Protein AF-0000000072900700 (afdb_homodimer)

Radius of gyration: 19.84 Å; Cα contacts (8 Å, |Δi|>4): 502; chains: 2; bounding box: 37×60×43 Å

Sequence (284 aa):
MDNYEIKQLSSTEEWFQVFHFLKRLDAELDRDQFIQQATVMNAEGHHFFSLSVKQKMVVIVGGSIHTNFCDGKHLYISELLYGNEEIDLYIDALFVYLQTWAKQKGCKKIIVSTNVENERFQHHDSALLNYDESRHTFVKQLMDNYEIKQLSSTEEWFQVFHFLKRLDAELDRDQFIQQATVMNAEGHHFFSLSVKQKMVVIVGGSIHTNFCDGKHLYISELLYGNEEIDLYIDALFVYLQTWAKQKGCKKIIVSTNVENERFQHHDSALLNYDESRHTFVKQL

Organism: NCBI:txid1402861

Solvent-accessible surface area (backbone atoms only — not comparable to full-atom values): 15667 Å² total; per-residue (Å²): 129,86,60,59,49,75,48,75,54,85,45,72,74,54,47,53,60,50,45,63,60,50,35,75,78,35,79,81,63,47,72,69,57,46,51,54,49,50,52,55,39,38,78,70,44,38,46,40,33,37,38,21,50,81,88,35,76,40,32,40,36,31,32,31,64,46,74,49,91,79,63,38,39,20,36,38,31,56,40,71,46,71,46,94,62,92,55,79,85,52,52,58,60,51,52,52,51,50,50,52,55,34,46,74,73,64,26,45,27,39,36,39,47,52,49,74,88,37,55,67,50,66,75,54,42,61,70,57,55,74,35,77,40,78,35,53,30,36,32,32,80,104,130,86,59,60,48,74,49,75,53,86,44,73,74,55,47,53,60,51,45,64,61,50,35,75,78,34,78,81,63,46,69,69,58,46,52,55,50,50,53,56,39,39,76,70,42,37,47,40,33,38,38,22,50,80,87,34,77,39,34,40,38,30,31,30,64,44,71,48,91,79,64,37,38,21,36,40,30,57,40,69,47,71,47,93,62,91,54,79,86,52,51,58,57,51,52,51,51,50,50,52,55,33,45,76,72,64,25,46,28,40,36,40,47,52,50,73,89,36,58,67,49,66,73,53,42,61,70,58,55,74,36,74,40,79,33,53,28,37,31,32,80,104

Structure (mmCIF, N/CA/C/O backbone):
data_AF-0000000072900700-model_v1
#
loop_
_entity.id
_entity.type
_entity.pdbx_description
1 polymer 'Uncharacterized protein'
#
loop_
_atom_site.group_PDB
_atom_site.id
_atom_site.type_symbol
_atom_site.label_atom_id
_atom_site.label_alt_id
_atom_site.label_comp_id
_atom_site.label_asym_id
_atom_site.label_entity_id
_atom_site.label_seq_id
_atom_site.pdbx_PDB_ins_code
_atom_site.Cartn_x
_atom_site.Cartn_y
_atom_site.Cartn_z
_atom_site.occupancy
_atom_site.B_iso_or_equiv
_atom_site.auth_seq_id
_atom_site.auth_comp_id
_atom_site.auth_asym_id
_atom_site.auth_atom_id
_atom_site.pdbx_PDB_model_num
ATOM 1 N N . MET A 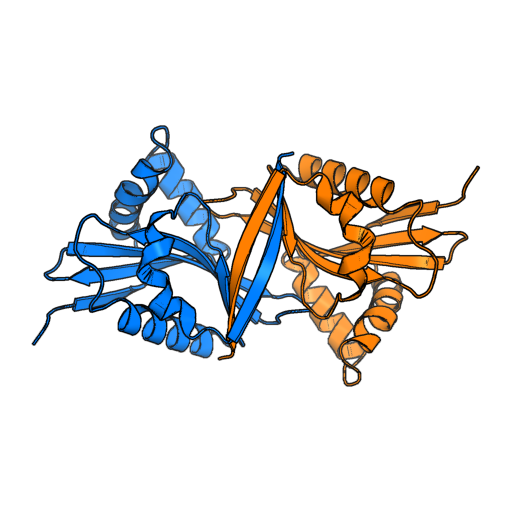1 1 ? -16.078 27.672 20.203 1 48.72 1 MET A N 1
ATOM 2 C CA . MET A 1 1 ? -16.344 26.922 18.969 1 48.72 1 MET A CA 1
ATOM 3 C C . MET A 1 1 ? -15.047 26.5 18.297 1 48.72 1 MET A C 1
ATOM 5 O O . MET A 1 1 ? -14.219 27.359 17.953 1 48.72 1 MET A O 1
ATOM 9 N N . ASP A 1 2 ? -14.344 25.406 18.578 1 60.75 2 ASP A N 1
ATOM 10 C CA . ASP A 1 2 ? -12.914 25.141 18.469 1 60.75 2 ASP A CA 1
ATOM 11 C C . ASP A 1 2 ? -12.477 25.094 17 1 60.75 2 ASP A C 1
ATOM 13 O O . ASP A 1 2 ? -13.156 24.484 16.172 1 60.75 2 ASP A O 1
ATOM 17 N N . ASN A 1 3 ? -11.836 26.188 16.547 1 81.44 3 ASN A N 1
ATOM 18 C CA . ASN A 1 3 ? -11.586 26.609 15.172 1 81.44 3 ASN A CA 1
ATOM 19 C C . ASN A 1 3 ? -10.609 25.672 14.461 1 81.44 3 ASN A C 1
ATOM 21 O O . ASN A 1 3 ? -9.391 25.844 14.562 1 81.44 3 ASN A O 1
ATOM 25 N N . TYR A 1 4 ? -11.016 24.422 14.273 1 89.5 4 TYR A N 1
ATOM 26 C CA . TYR A 1 4 ? -10.133 23.562 13.484 1 89.5 4 TYR A CA 1
ATOM 27 C C . TYR A 1 4 ? -10.594 23.5 12.031 1 89.5 4 TYR A C 1
ATOM 29 O O . TYR A 1 4 ? -11.75 23.812 11.727 1 89.5 4 TYR A O 1
ATOM 37 N N . GLU A 1 5 ? -9.688 23.281 11.141 1 94.44 5 GLU A N 1
ATOM 38 C CA . GLU A 1 5 ? -9.953 23.094 9.719 1 94.44 5 GLU A CA 1
ATOM 39 C C . GLU A 1 5 ? -9.281 21.812 9.195 1 94.44 5 GLU A C 1
ATOM 41 O O . GLU A 1 5 ? -8.125 21.547 9.516 1 94.44 5 GLU A O 1
ATOM 46 N N . ILE A 1 6 ? -10.094 21.047 8.477 1 95.19 6 ILE A N 1
ATOM 47 C CA . ILE A 1 6 ? -9.57 19.875 7.777 1 95.19 6 ILE A CA 1
ATOM 48 C C . ILE A 1 6 ? -9.727 20.078 6.273 1 95.19 6 ILE A C 1
ATOM 50 O O . ILE A 1 6 ? -10.797 20.453 5.793 1 95.19 6 ILE A O 1
ATOM 54 N N . LYS A 1 7 ? -8.664 19.828 5.539 1 96.5 7 LYS A N 1
ATOM 55 C CA . LYS A 1 7 ? -8.797 19.984 4.094 1 96.5 7 LYS A CA 1
ATOM 56 C C . LYS A 1 7 ? -7.758 19.156 3.348 1 96.5 7 LYS A C 1
ATOM 58 O O . LYS A 1 7 ? -6.742 18.75 3.922 1 96.5 7 LYS A O 1
ATOM 63 N N . GLN A 1 8 ? -8.031 18.859 2.084 1 97.62 8 GLN A N 1
ATOM 64 C CA . GLN A 1 8 ? -7.066 18.328 1.138 1 97.62 8 GLN A CA 1
ATOM 65 C C . GLN A 1 8 ? -6.133 19.406 0.619 1 97.62 8 GLN A C 1
ATOM 67 O O . GLN A 1 8 ? -6.578 20.516 0.292 1 97.62 8 GLN A O 1
ATOM 72 N N . LEU A 1 9 ? -4.914 19.141 0.601 1 97.19 9 LEU A N 1
ATOM 73 C CA . LEU A 1 9 ? -3.932 20.094 0.097 1 97.19 9 LEU A CA 1
ATOM 74 C C . LEU A 1 9 ? -3.705 19.906 -1.398 1 97.19 9 LEU A C 1
ATOM 76 O O . LEU A 1 9 ? -3.367 18.812 -1.845 1 97.19 9 LEU A O 1
ATOM 80 N N . SER A 1 10 ? -3.84 20.953 -2.195 1 92.19 10 SER A N 1
ATOM 81 C CA . SER A 1 10 ? -3.844 20.766 -3.643 1 92.19 10 SER A CA 1
ATOM 82 C C . SER A 1 10 ? -2.871 21.719 -4.324 1 92.19 10 SER A C 1
ATOM 84 O O . SER A 1 10 ? -2.607 21.594 -5.523 1 92.19 10 SER A O 1
ATOM 86 N N . SER A 1 11 ? -2.287 22.625 -3.559 1 92 11 SER A N 1
ATOM 87 C CA . SER A 1 11 ? -1.396 23.594 -4.184 1 92 11 SER A CA 1
ATOM 88 C C . SER A 1 11 ? 0.05 23.375 -3.744 1 92 11 SER A C 1
ATOM 90 O O . SER A 1 11 ? 0.303 22.797 -2.688 1 92 11 SER A O 1
ATOM 92 N N . THR A 1 12 ? 0.907 23.922 -4.633 1 90.31 12 THR A N 1
ATOM 93 C CA . THR A 1 12 ? 2.328 23.859 -4.309 1 90.31 12 THR A CA 1
ATOM 94 C C . THR A 1 12 ? 2.627 24.609 -3.02 1 90.31 12 THR A C 1
ATOM 96 O O . THR A 1 12 ? 3.438 24.172 -2.203 1 90.31 12 THR A O 1
ATOM 99 N N . GLU A 1 13 ? 2.002 25.703 -2.814 1 90.81 13 GLU A N 1
ATOM 100 C CA . GLU A 1 13 ? 2.193 26.5 -1.608 1 90.81 13 GLU A CA 1
ATOM 101 C C . GLU A 1 13 ? 1.818 25.719 -0.357 1 90.81 13 GLU A C 1
ATOM 103 O O . GLU A 1 13 ? 2.518 25.781 0.656 1 90.81 13 GLU A O 1
ATOM 108 N N . GLU A 1 14 ? 0.732 25.016 -0.469 1 93.19 14 GLU A N 1
ATOM 109 C CA . GLU A 1 14 ? 0.307 24.188 0.658 1 93.19 14 GLU A CA 1
ATOM 110 C C . GLU A 1 14 ? 1.278 23.031 0.894 1 93.19 14 GLU A C 1
ATOM 112 O O . GLU A 1 14 ? 1.533 22.656 2.039 1 93.19 14 GLU A O 1
ATOM 117 N N . TRP A 1 15 ? 1.868 22.547 -0.158 1 94.44 15 TRP A N 1
ATOM 118 C CA . TRP A 1 15 ? 2.809 21.438 -0.044 1 94.44 15 TRP A CA 1
ATOM 119 C C . TRP A 1 15 ? 4.102 21.891 0.628 1 94.44 15 TRP A C 1
ATOM 121 O O . TRP A 1 15 ? 4.797 21.078 1.254 1 94.44 15 TRP A O 1
ATOM 131 N N . PHE A 1 16 ? 4.41 23.141 0.601 1 92 16 PHE A N 1
ATOM 132 C CA . PHE A 1 16 ? 5.586 23.656 1.299 1 92 16 PHE A CA 1
ATOM 133 C C . PHE A 1 16 ? 5.453 23.453 2.803 1 92 16 PHE A C 1
ATOM 135 O O . PHE A 1 16 ? 6.441 23.172 3.486 1 92 16 PHE A O 1
ATOM 142 N N . GLN A 1 17 ? 4.277 23.578 3.281 1 89.69 17 GLN A N 1
ATOM 143 C CA . GLN A 1 17 ? 4.055 23.344 4.707 1 89.69 17 GLN A CA 1
ATOM 144 C C . GLN A 1 17 ? 4.238 21.875 5.066 1 89.69 17 GLN A C 1
ATOM 146 O O . GLN A 1 17 ? 4.727 21.547 6.148 1 89.69 17 GLN A O 1
ATOM 151 N N . VAL A 1 18 ? 3.83 21.047 4.145 1 92.88 18 VAL A N 1
ATOM 152 C CA . VAL A 1 18 ? 4.016 19.609 4.328 1 92.88 18 VAL A CA 1
ATOM 153 C C . VAL A 1 18 ? 5.508 19.297 4.395 1 92.88 18 VAL A C 1
ATOM 155 O O . VAL A 1 18 ? 5.938 18.484 5.219 1 92.88 18 VAL A O 1
ATOM 158 N N . PHE A 1 19 ? 6.277 20.031 3.588 1 93.56 19 PHE A N 1
ATOM 159 C CA . PHE A 1 19 ? 7.723 19.844 3.521 1 93.56 19 PHE A CA 1
ATOM 160 C C . PHE A 1 19 ? 8.352 20.016 4.898 1 93.56 19 PHE A C 1
ATOM 162 O O . PHE A 1 19 ? 9.227 19.234 5.285 1 93.56 19 PHE A O 1
ATOM 169 N N . HIS A 1 20 ? 7.922 20.938 5.656 1 89.06 20 HIS A N 1
ATOM 170 C CA . HIS A 1 20 ? 8.469 21.203 6.977 1 89.06 20 HIS A CA 1
ATOM 171 C C . HIS A 1 20 ? 8.258 20.016 7.914 1 89.06 20 HIS A C 1
ATOM 173 O O . HIS A 1 20 ? 9.102 19.734 8.766 1 89.06 20 HIS A O 1
ATOM 179 N N . PHE A 1 21 ? 7.137 19.344 7.711 1 87.31 21 PHE A N 1
ATOM 180 C CA . PHE A 1 21 ? 6.863 18.156 8.516 1 87.31 21 PHE A CA 1
ATOM 181 C C . PHE A 1 21 ? 7.762 17 8.094 1 87.31 21 PHE A C 1
ATOM 183 O O . PHE A 1 21 ? 8.312 16.297 8.938 1 87.31 21 PHE A O 1
ATOM 190 N N . LEU A 1 22 ? 7.914 16.859 6.754 1 87 22 LEU A N 1
ATOM 191 C CA . LEU A 1 22 ? 8.672 15.742 6.203 1 87 22 LEU A CA 1
ATOM 192 C C . LEU A 1 22 ? 10.164 15.914 6.48 1 87 22 LEU A C 1
ATOM 194 O O . LEU A 1 22 ? 10.883 14.93 6.656 1 87 22 LEU A O 1
ATOM 198 N N . LYS A 1 23 ? 10.562 17.125 6.59 1 87.5 23 LYS A N 1
ATOM 199 C CA . LYS A 1 23 ? 11.977 17.406 6.848 1 87.5 23 LYS A CA 1
ATOM 200 C C . LYS A 1 23 ? 12.398 16.859 8.211 1 87.5 23 LYS A C 1
ATOM 202 O O . LYS A 1 23 ? 13.57 16.531 8.414 1 87.5 23 LYS A O 1
ATOM 207 N N . ARG A 1 24 ? 11.531 16.703 9.086 1 80.62 24 ARG A N 1
ATOM 208 C CA . ARG A 1 24 ? 11.82 16.125 10.398 1 80.62 24 ARG A CA 1
ATOM 209 C C . ARG A 1 24 ? 12.156 14.641 10.281 1 80.62 24 ARG A C 1
ATOM 211 O O . ARG A 1 24 ? 12.867 14.094 11.125 1 80.62 24 ARG A O 1
ATOM 218 N N . LEU A 1 25 ? 11.695 14 9.211 1 72.06 25 LEU A N 1
ATOM 219 C CA . LEU A 1 25 ? 11.938 12.586 8.969 1 72.06 25 LEU A CA 1
ATOM 220 C C . LEU A 1 25 ? 13.219 12.383 8.164 1 72.06 25 LEU A C 1
ATOM 222 O O . LEU A 1 25 ? 13.914 11.375 8.336 1 72.06 25 LEU A O 1
ATOM 226 N N . ASP A 1 26 ? 13.445 13.25 7.348 1 77.62 26 ASP A N 1
ATOM 227 C CA . ASP A 1 26 ? 14.625 13.211 6.488 1 77.62 26 ASP A CA 1
ATOM 228 C C . ASP A 1 26 ? 15.289 14.586 6.41 1 77.62 26 ASP A C 1
ATOM 230 O O . ASP A 1 26 ? 14.906 15.422 5.598 1 77.62 26 ASP A O 1
ATOM 234 N N . ALA A 1 27 ? 16.234 14.773 7.16 1 82.25 27 ALA A N 1
ATOM 235 C CA . ALA A 1 27 ? 16.906 16.062 7.285 1 82.25 27 ALA A CA 1
ATOM 236 C C . ALA A 1 27 ? 17.562 16.469 5.965 1 82.25 27 ALA A C 1
ATOM 238 O O . ALA A 1 27 ? 17.797 17.656 5.727 1 82.25 27 ALA A O 1
ATOM 239 N N . GLU A 1 28 ? 17.859 15.523 5.145 1 86.56 28 GLU A N 1
ATOM 240 C CA . GLU A 1 28 ? 18.562 15.82 3.893 1 86.56 28 GLU A CA 1
ATOM 241 C C . GLU A 1 28 ? 17.562 16.078 2.762 1 86.56 28 GLU A C 1
ATOM 243 O O . GLU A 1 28 ? 17.969 16.406 1.642 1 86.56 28 GLU A O 1
ATOM 248 N N . LEU A 1 29 ? 16.344 16.031 3.139 1 87.12 29 LEU A N 1
ATOM 249 C CA . LEU A 1 29 ? 15.328 16.234 2.117 1 87.12 29 LEU A CA 1
ATOM 250 C C . LEU A 1 29 ? 15.43 17.641 1.523 1 87.12 29 LEU A C 1
ATOM 252 O O . LEU A 1 29 ? 15.555 18.609 2.26 1 87.12 29 LEU A O 1
ATOM 256 N N . ASP A 1 30 ? 15.461 17.75 0.221 1 93.25 30 ASP A N 1
ATOM 257 C CA . ASP A 1 30 ? 15.516 18.984 -0.539 1 93.25 30 ASP A CA 1
ATOM 258 C C . ASP A 1 30 ? 14.117 19.438 -0.955 1 93.25 30 ASP A C 1
ATOM 260 O O . ASP A 1 30 ? 13.344 18.656 -1.498 1 93.25 30 ASP A O 1
ATOM 264 N N . ARG A 1 31 ? 13.852 20.766 -0.755 1 92.31 31 ARG A N 1
ATOM 265 C CA . ARG A 1 31 ? 12.508 21.281 -0.993 1 92.31 31 ARG A CA 1
ATOM 266 C C . ARG A 1 31 ? 12.109 21.125 -2.457 1 92.31 31 ARG A C 1
ATOM 268 O O . ARG A 1 31 ? 10.992 20.719 -2.762 1 92.31 31 ARG A O 1
ATOM 275 N N . ASP A 1 32 ? 13.008 21.438 -3.348 1 93.75 32 ASP A N 1
ATOM 276 C CA . ASP A 1 32 ? 12.703 21.344 -4.77 1 93.75 32 ASP A CA 1
ATOM 277 C C . ASP A 1 32 ? 12.484 19.891 -5.184 1 93.75 32 ASP A C 1
ATOM 279 O O . ASP A 1 32 ? 11.57 19.594 -5.957 1 93.75 32 ASP A O 1
ATOM 283 N N . GLN A 1 33 ? 13.266 19.094 -4.676 1 92 33 GLN A N 1
ATOM 284 C CA . GLN A 1 33 ? 13.102 17.672 -4.949 1 92 33 GLN A CA 1
ATOM 285 C C . GLN A 1 33 ? 11.781 17.141 -4.391 1 92 33 GLN A C 1
ATOM 287 O O . GLN A 1 33 ? 11.102 16.344 -5.039 1 92 33 GLN A O 1
ATOM 292 N N . PHE A 1 34 ? 11.5 17.609 -3.242 1 94.56 34 PHE A N 1
ATOM 293 C CA . PHE A 1 34 ? 10.234 17.219 -2.631 1 94.56 34 PHE A CA 1
ATOM 294 C C . PHE A 1 34 ? 9.055 17.641 -3.512 1 94.56 34 PHE A C 1
ATOM 296 O O . PHE A 1 34 ? 8.172 16.828 -3.791 1 94.56 34 PHE A O 1
ATOM 303 N N . ILE A 1 35 ? 9.086 18.859 -3.971 1 94.94 35 ILE A N 1
ATOM 304 C CA . ILE A 1 35 ? 7.961 19.375 -4.746 1 94.94 35 ILE A CA 1
ATOM 305 C C . ILE A 1 35 ? 7.848 18.594 -6.059 1 94.94 35 ILE A C 1
ATOM 307 O O . ILE A 1 35 ? 6.742 18.25 -6.488 1 94.94 35 ILE A O 1
ATOM 311 N N . GLN A 1 36 ? 8.922 18.344 -6.652 1 94.25 36 GLN A N 1
ATOM 312 C CA . GLN A 1 36 ? 8.914 17.562 -7.887 1 94.25 36 GLN A CA 1
ATOM 313 C C . GLN A 1 36 ? 8.336 16.172 -7.66 1 94.25 36 GLN A C 1
ATOM 315 O O . GLN A 1 36 ? 7.477 15.719 -8.414 1 94.25 36 GLN A O 1
ATOM 320 N N . GLN A 1 37 ? 8.797 15.562 -6.609 1 93.5 37 GLN A N 1
ATOM 321 C CA . GLN A 1 37 ? 8.305 14.227 -6.297 1 93.5 37 GLN A CA 1
ATOM 322 C C . GLN A 1 37 ? 6.824 14.25 -5.938 1 93.5 37 GLN A C 1
ATOM 324 O O . GLN A 1 37 ? 6.059 13.391 -6.383 1 93.5 37 GLN A O 1
ATOM 329 N N . ALA A 1 38 ? 6.426 15.219 -5.129 1 94.81 38 ALA A N 1
ATOM 330 C CA . ALA A 1 38 ? 5.031 15.359 -4.723 1 94.81 38 ALA A CA 1
ATOM 331 C C . ALA A 1 38 ? 4.125 15.578 -5.93 1 94.81 38 ALA A C 1
ATOM 333 O O . ALA A 1 38 ? 3.008 15.055 -5.98 1 94.81 38 ALA A O 1
ATOM 334 N N . THR A 1 39 ? 4.617 16.297 -6.91 1 94.75 39 THR A N 1
ATOM 335 C CA . THR A 1 39 ? 3.846 16.578 -8.117 1 94.75 39 THR A CA 1
ATOM 336 C C . THR A 1 39 ? 3.617 15.289 -8.914 1 94.75 39 THR A C 1
ATOM 338 O O . THR A 1 39 ? 2.492 15 -9.328 1 94.75 39 THR A O 1
ATOM 341 N N . VAL A 1 40 ? 4.617 14.539 -9.086 1 92.88 40 VAL A N 1
ATOM 342 C CA . VAL A 1 40 ? 4.52 13.266 -9.789 1 92.88 40 VAL A CA 1
ATOM 343 C C . VAL A 1 40 ? 3.576 12.328 -9.031 1 92.88 40 VAL A C 1
ATOM 345 O O . VAL A 1 40 ? 2.676 11.734 -9.633 1 92.88 40 VAL A O 1
ATOM 348 N N . MET A 1 41 ? 3.777 12.258 -7.734 1 93.19 41 MET A N 1
ATOM 349 C CA . MET A 1 41 ? 2.984 11.359 -6.902 1 93.19 41 MET A CA 1
ATOM 350 C C . MET A 1 41 ? 1.515 11.766 -6.906 1 93.19 41 MET A C 1
ATOM 352 O O . MET A 1 41 ? 0.627 10.914 -6.93 1 93.19 41 MET A O 1
ATOM 356 N N . ASN A 1 42 ? 1.306 13.031 -6.875 1 93.62 42 ASN A N 1
ATOM 357 C CA . ASN A 1 42 ? -0.069 13.516 -6.93 1 93.62 42 ASN A CA 1
ATOM 358 C C . ASN A 1 42 ? -0.764 13.078 -8.219 1 93.62 42 ASN A C 1
ATOM 360 O O . ASN A 1 42 ? -1.922 12.656 -8.188 1 93.62 42 ASN A O 1
ATOM 364 N N . ALA A 1 43 ? -0.09 13.133 -9.305 1 89.88 43 ALA A N 1
ATOM 365 C CA . ALA A 1 43 ? -0.638 12.695 -10.594 1 89.88 43 ALA A CA 1
ATOM 366 C C . ALA A 1 43 ? -0.931 11.195 -10.578 1 89.88 43 ALA A C 1
ATOM 368 O O . ALA A 1 43 ? -1.81 10.727 -11.305 1 89.88 43 ALA A O 1
ATOM 369 N N . GLU A 1 44 ? -0.243 10.508 -9.672 1 87.19 44 GLU A N 1
ATOM 370 C CA . GLU A 1 44 ? -0.415 9.062 -9.586 1 87.19 44 GLU A CA 1
ATOM 371 C C . GLU A 1 44 ? -1.425 8.688 -8.508 1 87.19 44 GLU A C 1
ATOM 373 O O . GLU A 1 44 ? -1.657 7.5 -8.258 1 87.19 44 GLU A O 1
ATOM 378 N N . GLY A 1 45 ? -1.943 9.633 -7.828 1 90.06 45 GLY A N 1
ATOM 379 C CA . GLY A 1 45 ? -3.055 9.328 -6.941 1 90.06 45 GLY A CA 1
ATOM 380 C C . GLY A 1 45 ? -2.727 9.555 -5.477 1 90.06 45 GLY A C 1
ATOM 381 O O . GLY A 1 45 ? -3.512 9.188 -4.598 1 90.06 45 GLY A O 1
ATOM 382 N N . HIS A 1 46 ? -1.527 10.102 -5.199 1 95.19 46 HIS A N 1
ATOM 383 C CA . HIS A 1 46 ? -1.178 10.438 -3.822 1 95.19 46 HIS A CA 1
ATOM 384 C C . HIS A 1 46 ? -1.747 11.797 -3.428 1 95.19 46 HIS A C 1
ATOM 386 O O . HIS A 1 46 ? -1.682 12.75 -4.203 1 95.19 46 HIS A O 1
ATOM 392 N N . HIS A 1 47 ? -2.275 11.898 -2.238 1 97 47 HIS A N 1
ATOM 393 C CA . HIS A 1 47 ? -2.891 13.125 -1.73 1 97 47 HIS A CA 1
ATOM 394 C C . HIS A 1 47 ? -2.379 13.461 -0.334 1 97 47 HIS A C 1
ATOM 396 O O . HIS A 1 47 ? -2.045 12.562 0.442 1 97 47 HIS A O 1
ATOM 402 N N . PHE A 1 48 ? -2.404 14.773 -0.087 1 97.06 48 PHE A N 1
ATOM 403 C CA . PHE A 1 48 ? -2.125 15.25 1.262 1 97.06 48 PHE A CA 1
ATOM 404 C C . PHE A 1 48 ? -3.365 15.891 1.876 1 97.06 48 PHE A C 1
ATOM 406 O O . PHE A 1 48 ? -4.121 16.578 1.186 1 97.06 48 PHE A O 1
ATOM 413 N N . PHE A 1 49 ? -3.504 15.688 3.156 1 96.94 49 PHE A N 1
ATOM 414 C CA . PHE A 1 49 ? -4.539 16.312 3.969 1 96.94 49 PHE A CA 1
ATOM 415 C C . PHE A 1 49 ? -3.938 16.953 5.215 1 96.94 49 PHE A C 1
ATOM 417 O O . PHE A 1 49 ? -2.861 16.562 5.664 1 96.94 49 PHE A O 1
ATOM 424 N N . SER A 1 50 ? -4.711 17.938 5.766 1 95.38 50 SER A N 1
ATOM 425 C CA . SER A 1 50 ? -4.207 18.578 6.98 1 95.38 50 SER A CA 1
ATOM 426 C C . SER A 1 50 ? -5.332 18.812 7.984 1 95.38 50 SER A C 1
ATOM 428 O O . SER A 1 50 ? -6.496 18.922 7.602 1 95.38 50 SER A O 1
ATOM 430 N N . LEU A 1 51 ? -4.977 18.766 9.211 1 93.62 51 LEU A N 1
ATOM 431 C CA . LEU A 1 51 ? -5.746 19.328 10.32 1 93.62 51 LEU A CA 1
ATOM 432 C C . LEU A 1 51 ? -5.062 20.562 10.898 1 93.62 51 LEU A C 1
ATOM 434 O O . LEU A 1 51 ? -3.898 20.5 11.305 1 93.62 51 LEU A O 1
ATOM 438 N N . SER A 1 52 ? -5.785 21.672 10.828 1 92.75 52 SER A N 1
ATOM 439 C CA . SER A 1 52 ? -5.277 22.922 11.406 1 92.75 52 SER A CA 1
ATOM 440 C C . SER A 1 52 ? -6.121 23.359 12.594 1 92.75 52 SER A C 1
ATOM 442 O O . SER A 1 52 ? -7.352 23.266 12.562 1 92.75 52 SER A O 1
ATOM 444 N N . VAL A 1 53 ? -5.387 23.703 13.625 1 89 53 VAL A N 1
ATOM 445 C CA . VAL A 1 53 ? -6.012 24.281 14.812 1 89 53 VAL A CA 1
ATOM 446 C C . VAL A 1 53 ? -5.496 25.703 15.023 1 89 53 VAL A C 1
ATOM 448 O O . VAL A 1 53 ? -4.285 25.938 15.07 1 89 53 VAL A O 1
ATOM 451 N N . LYS A 1 54 ? -6.461 26.656 15.133 1 87.56 54 LYS A N 1
ATOM 452 C CA . LYS A 1 54 ? -6.105 28.062 15.273 1 87.56 54 LYS A CA 1
ATOM 453 C C . LYS A 1 54 ? -5.125 28.5 14.188 1 87.56 54 LYS A C 1
ATOM 455 O O . LYS A 1 54 ? -4.09 29.094 14.477 1 87.56 54 LYS A O 1
ATOM 460 N N . GLN A 1 55 ? -5.32 27.953 12.93 1 87.88 55 GLN A N 1
ATOM 461 C CA . GLN A 1 55 ? -4.621 28.344 11.703 1 87.88 55 GLN A CA 1
ATOM 462 C C . GLN A 1 55 ? -3.205 27.766 11.68 1 87.88 55 GLN A C 1
ATOM 464 O O . GLN A 1 55 ? -2.395 28.156 10.836 1 87.88 55 GLN A O 1
ATOM 469 N N . LYS A 1 56 ? -2.992 26.875 12.586 1 88.25 56 LYS A N 1
ATOM 470 C CA . LYS A 1 56 ? -1.715 26.172 12.578 1 88.25 56 LYS A CA 1
ATOM 471 C C . LYS A 1 56 ? -1.897 24.703 12.188 1 88.25 56 LYS A C 1
ATOM 473 O O . LYS A 1 56 ? -2.721 24 12.773 1 88.25 56 LYS A O 1
ATOM 478 N N . MET A 1 57 ? -1.133 24.328 11.211 1 89.88 57 MET A N 1
ATOM 479 C CA . MET A 1 57 ? -1.178 22.922 10.812 1 89.88 57 MET A CA 1
ATOM 480 C C . MET A 1 57 ? -0.584 22.031 11.891 1 89.88 57 MET A C 1
ATOM 482 O O . MET A 1 57 ? 0.579 22.188 12.266 1 89.88 57 MET A O 1
ATOM 486 N N . VAL A 1 58 ? -1.417 21.125 12.383 1 88.94 58 VAL A N 1
ATOM 487 C CA . VAL A 1 58 ? -0.953 20.344 13.523 1 88.94 58 VAL A CA 1
ATOM 488 C C . VAL A 1 58 ? -0.811 18.875 13.117 1 88.94 58 VAL A C 1
ATOM 490 O O . VAL A 1 58 ? -0.103 18.109 13.773 1 88.94 58 VAL A O 1
ATOM 493 N N . VAL A 1 59 ? -1.499 18.422 12.055 1 89.62 59 VAL A N 1
ATOM 494 C CA . VAL A 1 59 ? -1.365 17.078 11.539 1 89.62 59 VAL A CA 1
ATOM 495 C C . VAL A 1 59 ? -1.352 17.094 10.008 1 89.62 59 VAL A C 1
ATOM 497 O O . VAL A 1 59 ? -2.127 17.828 9.391 1 89.62 59 VAL A O 1
ATOM 500 N N . ILE A 1 60 ? -0.534 16.297 9.422 1 92.31 60 ILE A N 1
ATOM 501 C CA . ILE A 1 60 ? -0.526 16.031 7.988 1 92.31 60 ILE A CA 1
ATOM 502 C C . ILE A 1 60 ? -0.721 14.539 7.734 1 92.31 60 ILE A C 1
ATOM 504 O O . ILE A 1 60 ? -0.128 13.703 8.422 1 92.31 60 ILE A O 1
ATOM 508 N N . VAL A 1 61 ? -1.584 14.273 6.781 1 92.81 61 VAL A N 1
ATOM 509 C CA . VAL A 1 61 ? -1.8 12.898 6.328 1 92.81 61 VAL A CA 1
ATOM 510 C C . VAL A 1 61 ? -1.437 12.781 4.848 1 92.81 61 VAL A C 1
ATOM 512 O O . VAL A 1 61 ? -1.815 13.633 4.039 1 92.81 61 VAL A O 1
ATOM 515 N N . GLY A 1 62 ? -0.643 11.859 4.555 1 94.56 62 GLY A N 1
ATOM 516 C CA . GLY A 1 62 ? -0.389 11.477 3.176 1 94.56 62 GLY A CA 1
ATOM 517 C C . GLY A 1 62 ? -0.869 10.078 2.848 1 94.56 62 GLY A C 1
ATOM 518 O O . GLY A 1 62 ? -0.637 9.141 3.613 1 94.56 62 GLY A O 1
ATOM 519 N N . GLY A 1 63 ? -1.562 9.945 1.729 1 96.06 63 GLY A N 1
ATOM 520 C CA . GLY A 1 63 ? -2.064 8.648 1.315 1 96.06 63 GLY A CA 1
ATOM 521 C C . GLY A 1 63 ? -2.377 8.57 -0.168 1 96.06 63 GLY A C 1
ATOM 522 O O . GLY A 1 63 ? -2.4 9.594 -0.855 1 96.06 63 GLY A O 1
ATOM 523 N N . SER A 1 64 ? -2.564 7.336 -0.614 1 96.56 64 SER A N 1
ATOM 524 C CA . SER A 1 64 ? -2.873 7.082 -2.018 1 96.56 64 SER A CA 1
ATOM 525 C C . SER A 1 64 ? -4.004 6.074 -2.162 1 96.56 64 SER A C 1
ATOM 527 O O . SER A 1 64 ? -4.188 5.207 -1.302 1 96.56 64 SER A O 1
ATOM 529 N N . ILE A 1 65 ? -4.719 6.258 -3.264 1 95 65 ILE A N 1
ATOM 530 C CA . ILE A 1 65 ? -5.727 5.258 -3.6 1 95 65 ILE A CA 1
ATOM 531 C C . ILE A 1 65 ? -5.07 4.082 -4.32 1 95 65 ILE A C 1
ATOM 533 O O . ILE A 1 65 ? -4.359 4.273 -5.309 1 95 65 ILE A O 1
ATOM 537 N N . HIS A 1 66 ? -5.258 2.93 -3.762 1 94.25 66 HIS A N 1
ATOM 538 C CA . HIS A 1 66 ? -4.766 1.684 -4.34 1 94.25 66 HIS A CA 1
ATOM 539 C C . HIS A 1 66 ? -5.906 0.707 -4.598 1 94.25 66 HIS A C 1
ATOM 541 O O . HIS A 1 66 ? -7 0.863 -4.051 1 94.25 66 HIS A O 1
ATOM 547 N N . THR A 1 67 ? -5.68 -0.174 -5.523 1 92.38 67 THR A N 1
ATOM 548 C CA . THR A 1 67 ? -6.613 -1.27 -5.766 1 92.38 67 THR A CA 1
ATOM 549 C C . THR A 1 67 ? -5.875 -2.604 -5.836 1 92.38 67 THR A C 1
ATOM 551 O O . THR A 1 67 ? -4.828 -2.703 -6.477 1 92.38 67 THR A O 1
ATOM 554 N N . ASN A 1 68 ? -6.332 -3.592 -5.109 1 91.81 68 ASN A N 1
ATOM 555 C CA . ASN A 1 68 ? -5.848 -4.961 -5.254 1 91.81 68 ASN A CA 1
ATOM 556 C C . ASN A 1 68 ? -6.953 -5.977 -4.977 1 91.81 68 ASN A C 1
ATOM 558 O O . ASN A 1 68 ? -8.086 -5.602 -4.672 1 91.81 68 ASN A O 1
ATOM 562 N N . PHE A 1 69 ? -6.711 -7.23 -5.172 1 89 69 PHE A N 1
ATOM 563 C CA . PHE A 1 69 ? -7.766 -8.234 -5.117 1 89 69 PHE A CA 1
ATOM 564 C C . PHE A 1 69 ? -8.117 -8.578 -3.672 1 89 69 PHE A C 1
ATOM 566 O O . PHE A 1 69 ? -9.219 -9.039 -3.389 1 89 69 PHE A O 1
ATOM 573 N N . CYS A 1 70 ? -7.285 -8.273 -2.754 1 87.44 70 CYS A N 1
ATOM 574 C CA . CYS A 1 70 ? -7.523 -8.594 -1.352 1 87.44 70 CYS A CA 1
ATOM 575 C C . CYS A 1 70 ? -8.328 -7.5 -0.668 1 87.44 70 CYS A C 1
ATOM 577 O O . CYS A 1 70 ? -9.258 -7.785 0.089 1 87.44 70 CYS A O 1
ATOM 579 N N . ASP A 1 71 ? -8.055 -6.258 -1.001 1 89.75 71 ASP A N 1
ATOM 580 C CA . ASP A 1 71 ? -8.648 -5.141 -0.276 1 89.75 71 ASP A CA 1
ATOM 581 C C . ASP A 1 71 ? -9.602 -4.348 -1.171 1 89.75 71 ASP A C 1
ATOM 583 O O . ASP A 1 71 ? -10.375 -3.525 -0.684 1 89.75 71 ASP A O 1
ATOM 587 N N . GLY A 1 72 ? -9.602 -4.617 -2.41 1 90.25 72 GLY A N 1
ATOM 588 C CA . GLY A 1 72 ? -10.328 -3.744 -3.318 1 90.25 72 GLY A CA 1
ATOM 589 C C . GLY A 1 72 ? -9.766 -2.338 -3.375 1 90.25 72 GLY A C 1
ATOM 590 O O . GLY A 1 72 ? -8.578 -2.127 -3.096 1 90.25 72 GLY A O 1
ATOM 591 N N . LYS A 1 73 ? -10.641 -1.44 -3.855 1 93.5 73 LYS A N 1
ATOM 592 C CA . LYS A 1 73 ? -10.234 -0.038 -3.869 1 93.5 73 LYS A CA 1
ATOM 593 C C . LYS A 1 73 ? -10.211 0.541 -2.457 1 93.5 73 LYS A C 1
ATOM 595 O O . LYS A 1 73 ? -11.172 0.386 -1.702 1 93.5 73 LYS A O 1
ATOM 600 N N . HIS A 1 74 ? -9.047 1.159 -2.076 1 95.44 74 HIS A N 1
ATOM 601 C CA . HIS A 1 74 ? -8.906 1.66 -0.713 1 95.44 74 HIS A CA 1
ATOM 602 C C . HIS A 1 74 ? -7.957 2.852 -0.659 1 95.44 74 HIS A C 1
ATOM 604 O O . HIS A 1 74 ? -7.145 3.043 -1.564 1 95.44 74 HIS A O 1
ATOM 610 N N . LEU A 1 75 ? -8.172 3.646 0.358 1 96.5 75 LEU A N 1
ATOM 611 C CA . LEU A 1 75 ? -7.191 4.676 0.687 1 96.5 75 LEU A CA 1
ATOM 612 C C . LEU A 1 75 ? -6.109 4.121 1.604 1 96.5 75 LEU A C 1
ATOM 614 O O . LEU A 1 75 ? -6.395 3.705 2.73 1 96.5 75 LEU A O 1
ATOM 618 N N . TYR A 1 76 ? -4.875 4.086 1.11 1 95.38 76 TYR A N 1
ATOM 619 C CA . TYR A 1 76 ? -3.719 3.668 1.894 1 95.38 76 TYR A CA 1
ATOM 620 C C . TYR A 1 76 ? -2.979 4.875 2.461 1 95.38 76 TYR A C 1
ATOM 622 O O . TYR A 1 76 ? -2.371 5.645 1.716 1 95.38 76 TYR A O 1
ATOM 630 N N . ILE A 1 77 ? -3.016 5.008 3.756 1 93.81 77 ILE A N 1
ATOM 631 C CA . ILE A 1 77 ? -2.344 6.113 4.43 1 93.81 77 ILE A CA 1
ATOM 632 C C . ILE A 1 77 ? -0.932 5.691 4.828 1 93.81 77 ILE A C 1
ATOM 634 O O . ILE A 1 77 ? -0.758 4.797 5.664 1 93.81 77 ILE A O 1
ATOM 638 N N . SER A 1 78 ? -0.001 6.379 4.297 1 91.75 78 SER A N 1
ATOM 639 C CA . SER A 1 78 ? 1.401 6.043 4.52 1 91.75 78 SER A CA 1
ATOM 640 C C . SER A 1 78 ? 2.082 7.074 5.41 1 91.75 78 SER A C 1
ATOM 642 O O . SER A 1 78 ? 3.121 6.797 6.016 1 91.75 78 SER A O 1
ATOM 644 N N . GLU A 1 79 ? 1.631 8.297 5.453 1 89.81 79 GLU A N 1
ATOM 645 C CA . GLU A 1 79 ? 2.174 9.367 6.289 1 89.81 79 GLU A CA 1
ATOM 646 C C . GLU A 1 79 ? 1.132 9.875 7.281 1 89.81 79 GLU A C 1
ATOM 648 O O . GLU A 1 79 ? 0.01 10.211 6.895 1 89.81 79 GLU A O 1
ATOM 653 N N . LEU A 1 80 ? 1.419 9.797 8.438 1 87.69 80 LEU A N 1
ATOM 654 C CA . LEU A 1 80 ? 0.683 10.422 9.531 1 87.69 80 LEU A CA 1
ATOM 655 C C . LEU A 1 80 ? 1.626 11.188 10.461 1 87.69 80 LEU A C 1
ATOM 657 O O . LEU A 1 80 ? 2.209 10.602 11.375 1 87.69 80 LEU A O 1
ATOM 661 N N . LEU A 1 81 ? 1.704 12.469 10.195 1 85.69 81 LEU A N 1
ATOM 662 C CA . LEU A 1 81 ? 2.713 13.297 10.844 1 85.69 81 LEU A CA 1
ATOM 663 C C . LEU A 1 81 ? 2.066 14.289 11.805 1 85.69 81 LEU A C 1
ATOM 665 O O . LEU A 1 81 ? 1.135 15 11.43 1 85.69 81 LEU A O 1
ATOM 669 N N . TYR A 1 82 ? 2.572 14.281 12.992 1 82.94 82 TYR A N 1
ATOM 670 C CA . TYR A 1 82 ? 2.033 15.164 14.031 1 82.94 82 TYR A CA 1
ATOM 671 C C . TYR A 1 82 ? 3.004 16.297 14.344 1 82.94 82 TYR A C 1
ATOM 673 O O . TYR A 1 82 ? 4.215 16.078 14.406 1 82.94 82 TYR A O 1
ATOM 681 N N . GLY A 1 83 ? 2.326 17.438 14.453 1 78.88 83 GLY A N 1
ATOM 682 C CA . GLY A 1 83 ? 3.113 18.547 14.992 1 78.88 83 GLY A CA 1
ATOM 683 C C . GLY A 1 83 ? 3.344 18.438 16.484 1 78.88 83 GLY A C 1
ATOM 684 O O . GLY A 1 83 ? 3.154 17.375 17.078 1 78.88 83 GLY A O 1
ATOM 685 N N . ASN A 1 84 ? 3.918 19.422 17.125 1 70.38 84 ASN A N 1
ATOM 686 C CA . ASN A 1 84 ? 4.301 19.438 18.531 1 70.38 84 ASN A CA 1
ATOM 687 C C . ASN A 1 84 ? 3.107 19.734 19.438 1 70.38 84 ASN A C 1
ATOM 689 O O . ASN A 1 84 ? 3.207 19.641 20.656 1 70.38 84 ASN A O 1
ATOM 693 N N . GLU A 1 85 ? 1.965 20.031 18.891 1 65.88 85 GLU A N 1
ATOM 694 C CA . GLU A 1 85 ? 0.832 20.469 19.703 1 65.88 85 GLU A CA 1
ATOM 695 C C . GLU A 1 85 ? -0.002 19.281 20.172 1 65.88 85 GLU A C 1
ATOM 697 O O . GLU A 1 85 ? 0.115 18.172 19.625 1 65.88 85 GLU A O 1
ATOM 702 N N . GLU A 1 86 ? -0.642 19.438 21.391 1 60.47 86 GLU A N 1
ATOM 703 C CA . GLU A 1 86 ? -1.581 18.438 21.891 1 60.47 86 GLU A CA 1
ATOM 704 C C . GLU A 1 86 ? -2.723 18.203 20.906 1 60.47 86 GLU A C 1
ATOM 706 O O . GLU A 1 86 ? -3.383 19.156 20.484 1 60.47 86 GLU A O 1
ATOM 711 N N . ILE A 1 87 ? -2.748 17.141 20.281 1 61.5 87 ILE A N 1
ATOM 712 C CA . ILE A 1 87 ? -3.525 16.812 19.094 1 61.5 87 ILE A CA 1
ATOM 713 C C . ILE A 1 87 ? -4.766 16.016 19.484 1 61.5 87 ILE A C 1
ATOM 715 O O . ILE A 1 87 ? -5.676 15.836 18.672 1 61.5 87 ILE A O 1
ATOM 719 N N . ASP A 1 88 ? -5.008 15.766 20.75 1 62.62 88 ASP A N 1
ATOM 720 C CA . ASP A 1 88 ? -5.918 14.68 21.109 1 62.62 88 ASP A CA 1
ATOM 721 C C . ASP A 1 88 ? -7.348 15.008 20.688 1 62.62 88 ASP A C 1
ATOM 723 O O . ASP A 1 88 ? -8.094 14.117 20.25 1 62.62 88 ASP A O 1
ATOM 727 N N . LEU A 1 89 ? -7.641 16.312 20.531 1 62.62 89 LEU A N 1
ATOM 728 C CA . LEU A 1 89 ? -9.086 16.531 20.516 1 62.62 89 LEU A CA 1
ATOM 729 C C . LEU A 1 89 ? -9.609 16.5 19.078 1 62.62 89 LEU A C 1
ATOM 731 O O . LEU A 1 89 ? -10.789 16.219 18.859 1 62.62 89 LEU A O 1
ATOM 735 N N . TYR A 1 90 ? -8.742 16.453 18.078 1 79.81 90 TYR A N 1
ATOM 736 C CA . TYR A 1 90 ? -9.383 16.641 16.781 1 79.81 90 TYR A CA 1
ATOM 737 C C . TYR A 1 90 ? -8.945 15.57 15.797 1 79.81 90 TYR A C 1
ATOM 739 O O . TYR A 1 90 ? -9.336 15.586 14.633 1 79.81 90 TYR A O 1
ATOM 747 N N . ILE A 1 91 ? -8.375 14.594 16.281 1 82.19 91 ILE A N 1
ATOM 748 C CA . ILE A 1 91 ? -7.863 13.547 15.414 1 82.19 91 ILE A CA 1
ATOM 749 C C . ILE A 1 91 ? -9.023 12.68 14.922 1 82.19 91 ILE A C 1
ATOM 751 O O . ILE A 1 91 ? -9.016 12.219 13.773 1 82.19 91 ILE A O 1
ATOM 755 N N . ASP A 1 92 ? -10.047 12.602 15.75 1 84 92 ASP A N 1
ATOM 756 C CA . ASP A 1 92 ? -11.227 11.836 15.352 1 84 92 ASP A CA 1
ATOM 757 C C . ASP A 1 92 ? -11.922 12.484 14.164 1 84 92 ASP A C 1
ATOM 759 O O . ASP A 1 92 ? -12.359 11.789 13.234 1 84 92 ASP A O 1
ATOM 763 N N . ALA A 1 93 ? -12.016 13.75 14.234 1 88.06 93 ALA A N 1
ATOM 764 C CA . ALA A 1 93 ? -12.648 14.484 13.141 1 88.06 93 ALA A CA 1
ATOM 765 C C . ALA A 1 93 ? -11.867 14.312 11.844 1 88.06 93 ALA A C 1
ATOM 767 O O . ALA A 1 93 ? -12.453 14.219 10.766 1 88.06 93 ALA A O 1
ATOM 768 N N . LEU A 1 94 ? -10.625 14.312 11.914 1 91.31 94 LEU A N 1
ATOM 769 C CA . LEU A 1 94 ? -9.773 14.102 10.75 1 91.31 94 LEU A CA 1
ATOM 770 C C . LEU A 1 94 ? -10.047 12.75 10.109 1 91.31 94 LEU A C 1
ATOM 772 O O . LEU A 1 94 ? -10.242 12.656 8.891 1 91.31 94 LEU A O 1
ATOM 776 N N . PHE A 1 95 ? -10.172 11.727 10.906 1 90.19 95 PHE A N 1
ATOM 777 C CA . PHE A 1 95 ? -10.359 10.391 10.359 1 90.19 95 PHE A CA 1
ATOM 778 C C . PHE A 1 95 ? -11.758 10.242 9.773 1 90.19 95 PHE A C 1
ATOM 780 O O . PHE A 1 95 ? -11.953 9.539 8.773 1 90.19 95 PHE A O 1
ATOM 787 N N . VAL A 1 96 ? -12.719 10.914 10.383 1 91 96 VAL A N 1
ATOM 788 C CA . VAL A 1 96 ? -14.055 10.922 9.805 1 91 96 VAL A CA 1
ATOM 789 C C . VAL A 1 96 ? -14.023 11.602 8.438 1 91 96 VAL A C 1
ATOM 791 O O . VAL A 1 96 ? -14.648 11.125 7.488 1 91 96 VAL A O 1
ATOM 794 N N . TYR A 1 97 ? -13.352 12.688 8.352 1 94.81 97 TYR A N 1
ATOM 795 C CA . TYR A 1 97 ? -13.188 13.383 7.078 1 94.81 97 TYR A CA 1
ATOM 796 C C . TYR A 1 97 ? -12.555 12.469 6.035 1 94.81 97 TYR A C 1
ATOM 798 O O . TYR A 1 97 ? -13.039 12.375 4.906 1 94.81 97 TYR A O 1
ATOM 806 N N . LEU A 1 98 ? -11.539 11.789 6.402 1 95.56 98 LEU A N 1
ATOM 807 C CA . LEU A 1 98 ? -10.82 10.906 5.488 1 95.56 98 LEU A CA 1
ATOM 808 C C . LEU A 1 98 ? -11.711 9.75 5.039 1 95.56 98 LEU A C 1
ATOM 810 O O . LEU A 1 98 ? -11.672 9.344 3.875 1 95.56 98 LEU A O 1
ATOM 814 N N . GLN A 1 99 ? -12.492 9.234 5.918 1 94.62 99 GLN A N 1
ATOM 815 C CA . GLN A 1 99 ? -13.422 8.172 5.57 1 94.62 99 GLN A CA 1
ATOM 816 C C . GLN A 1 99 ? -14.453 8.656 4.555 1 94.62 99 GLN A C 1
ATOM 818 O O . GLN A 1 99 ? -14.742 7.973 3.57 1 94.62 99 GLN A O 1
ATOM 823 N N . THR A 1 100 ? -14.977 9.789 4.832 1 96.75 100 THR A N 1
ATOM 824 C CA . THR A 1 100 ? -15.961 10.375 3.922 1 96.75 100 THR A CA 1
ATOM 825 C C . THR A 1 100 ? -15.344 10.625 2.551 1 96.75 100 THR A C 1
ATOM 827 O O . THR A 1 100 ? -15.945 10.297 1.524 1 96.75 100 THR A O 1
ATOM 830 N N . TRP A 1 101 ? -14.188 11.219 2.529 1 97.44 101 TRP A N 1
ATOM 831 C CA . TRP A 1 101 ? -13.469 11.484 1.288 1 97.44 101 TRP A CA 1
ATOM 832 C C . TRP A 1 101 ? -13.234 10.188 0.514 1 97.44 101 TRP A C 1
ATOM 834 O O . TRP A 1 101 ? -13.484 10.125 -0.691 1 97.44 101 TRP A O 1
ATOM 844 N N . ALA A 1 102 ? -12.75 9.188 1.197 1 97.12 102 ALA A N 1
ATOM 845 C CA . ALA A 1 102 ? -12.453 7.898 0.576 1 97.12 102 ALA A CA 1
ATOM 846 C C . ALA A 1 102 ? -13.719 7.266 -0.003 1 97.12 102 ALA A C 1
ATOM 848 O O . ALA A 1 102 ? -13.695 6.727 -1.112 1 97.12 102 ALA A O 1
ATOM 849 N N . LYS A 1 103 ? -14.797 7.344 0.719 1 97.25 103 LYS A N 1
ATOM 850 C CA . LYS A 1 103 ? -16.078 6.82 0.238 1 97.25 103 LYS A CA 1
ATOM 851 C C . LYS A 1 103 ? -16.5 7.516 -1.054 1 97.25 103 LYS A C 1
ATOM 853 O O . LYS A 1 103 ? -16.969 6.863 -1.985 1 97.25 103 LYS A O 1
ATOM 858 N N . GLN A 1 104 ? -16.312 8.727 -1.075 1 97.75 104 GLN A N 1
ATOM 859 C CA . GLN A 1 104 ? -16.688 9.508 -2.252 1 97.75 104 GLN A CA 1
ATOM 860 C C . GLN A 1 104 ? -15.859 9.109 -3.465 1 97.75 104 GLN A C 1
ATOM 862 O O . GLN A 1 104 ? -16.312 9.242 -4.605 1 97.75 104 GLN A 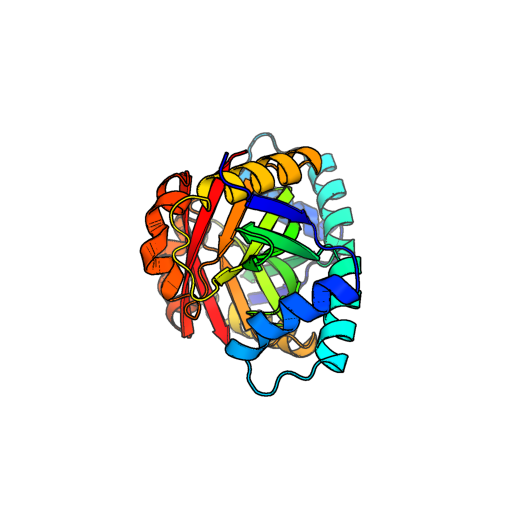O 1
ATOM 867 N N . LYS A 1 105 ? -14.672 8.586 -3.25 1 96.81 105 LYS A N 1
ATOM 868 C CA . LYS A 1 105 ? -13.797 8.133 -4.332 1 96.81 105 LYS A CA 1
ATOM 869 C C . LYS A 1 105 ? -14.07 6.672 -4.68 1 96.81 105 LYS A C 1
ATOM 871 O O . LYS A 1 105 ? -13.375 6.09 -5.52 1 96.81 105 LYS A O 1
ATOM 876 N N . GLY A 1 106 ? -15.008 6.051 -3.965 1 96.25 106 GLY A N 1
ATOM 877 C CA . GLY A 1 106 ? -15.391 4.68 -4.266 1 96.25 106 GLY A CA 1
ATOM 878 C C . GLY A 1 106 ? -14.562 3.65 -3.516 1 96.25 106 GLY A C 1
ATOM 879 O O . GLY A 1 106 ? -14.562 2.471 -3.871 1 96.25 106 GLY A O 1
ATOM 880 N N . CYS A 1 107 ? -13.828 4.086 -2.518 1 96.81 107 CYS A N 1
ATOM 881 C CA . CYS A 1 107 ? -13.039 3.16 -1.71 1 96.81 107 CYS A CA 1
ATOM 882 C C . CYS A 1 107 ? -13.938 2.348 -0.783 1 96.81 107 CYS A C 1
ATOM 884 O O . CYS A 1 107 ? -14.93 2.861 -0.265 1 96.81 107 CYS A O 1
ATOM 886 N N . LYS A 1 108 ? -13.453 1.077 -0.528 1 94.56 108 LYS A N 1
ATOM 887 C CA . LYS A 1 108 ? -14.188 0.194 0.376 1 94.56 108 LYS A CA 1
ATOM 888 C C . LYS A 1 108 ? -13.523 0.142 1.75 1 94.56 108 LYS A C 1
ATOM 890 O O . LYS A 1 108 ? -14.148 -0.269 2.73 1 94.56 108 LYS A O 1
ATOM 895 N N . LYS A 1 109 ? -12.281 0.529 1.779 1 94.81 109 LYS A N 1
ATOM 896 C CA . LYS A 1 109 ? -11.516 0.473 3.023 1 94.81 109 LYS A CA 1
ATOM 897 C C . LYS A 1 109 ? -10.57 1.668 3.143 1 94.81 109 LYS A C 1
ATOM 899 O O . LYS A 1 109 ? -10.234 2.303 2.143 1 94.81 109 LYS A O 1
ATOM 904 N N . ILE A 1 110 ? -10.203 1.952 4.383 1 94.31 110 ILE A N 1
ATOM 905 C CA . ILE A 1 110 ? -9.016 2.744 4.688 1 94.31 110 ILE A CA 1
ATOM 906 C C . ILE A 1 110 ? -7.992 1.88 5.414 1 94.31 110 ILE A C 1
ATOM 908 O O . ILE A 1 110 ? -8.336 1.126 6.328 1 94.31 110 ILE A O 1
ATOM 912 N N . ILE A 1 111 ? -6.793 1.921 4.934 1 91.94 111 ILE A N 1
ATOM 913 C CA . ILE A 1 111 ? -5.691 1.183 5.535 1 91.94 111 ILE A CA 1
ATOM 914 C C . ILE A 1 111 ? -4.605 2.156 5.992 1 91.94 111 ILE A C 1
ATOM 916 O O . ILE A 1 111 ? -4.121 2.969 5.203 1 91.94 111 ILE A O 1
ATOM 920 N N . VAL A 1 112 ? -4.277 2.09 7.238 1 90.44 112 VAL A N 1
ATOM 921 C CA . VAL A 1 112 ? -3.277 2.982 7.812 1 90.44 112 VAL A CA 1
ATOM 922 C C . VAL A 1 112 ? -2.021 2.191 8.172 1 90.44 112 VAL A C 1
ATOM 924 O O . VAL A 1 112 ? -2.082 1.237 8.945 1 90.44 112 VAL A O 1
ATOM 927 N N . SER A 1 113 ? -0.934 2.564 7.578 1 87.44 113 SER A N 1
ATOM 928 C CA . SER A 1 113 ? 0.344 1.948 7.922 1 87.44 113 SER A CA 1
ATOM 929 C C . SER A 1 113 ? 1.048 2.719 9.031 1 87.44 113 SER A C 1
ATOM 931 O O . SER A 1 113 ? 1.123 3.949 8.992 1 87.44 113 SER A O 1
ATOM 933 N N . THR A 1 114 ? 1.434 2.014 10.102 1 73.31 114 THR A N 1
ATOM 934 C CA . THR A 1 114 ? 2.125 2.676 11.203 1 73.31 114 THR A CA 1
ATOM 935 C C . THR A 1 114 ? 3.637 2.648 10.984 1 73.31 114 THR A C 1
ATOM 937 O O . THR A 1 114 ? 4.203 1.604 10.656 1 73.31 114 THR A O 1
ATOM 940 N N . ASN A 1 115 ? 4.16 3.398 10.172 1 61.22 115 ASN A N 1
ATOM 941 C CA . ASN A 1 115 ? 5.617 3.406 10.086 1 61.22 115 ASN A CA 1
ATOM 942 C C . ASN A 1 115 ? 6.25 3.848 11.406 1 61.22 115 ASN A C 1
ATOM 944 O O . ASN A 1 115 ? 5.656 4.629 12.148 1 61.22 115 ASN A O 1
ATOM 948 N N . VAL A 1 116 ? 7.27 3.002 11.938 1 50.41 116 VAL A N 1
ATOM 949 C CA . VAL A 1 116 ? 8.031 3.184 13.164 1 50.41 116 VAL A CA 1
ATOM 950 C C . VAL A 1 116 ? 8.273 4.672 13.406 1 50.41 116 VAL A C 1
ATOM 952 O O . VAL A 1 116 ? 8.258 5.129 14.555 1 50.41 116 VAL A O 1
ATOM 955 N N . GLU A 1 117 ? 8.609 5.242 12.414 1 49 117 GLU A N 1
ATOM 956 C CA . GLU A 1 117 ? 9.039 6.602 12.734 1 49 117 GLU A CA 1
ATOM 957 C C . GLU A 1 117 ? 7.883 7.441 13.266 1 49 117 GLU A C 1
ATOM 959 O O . GLU A 1 117 ? 8.094 8.531 13.805 1 49 117 GLU A O 1
ATOM 964 N N . ASN A 1 118 ? 6.719 6.781 13.094 1 50 118 ASN A N 1
ATOM 965 C CA . ASN A 1 118 ? 5.621 7.527 13.703 1 50 118 ASN A CA 1
ATOM 966 C C . ASN A 1 118 ? 5.422 7.129 15.164 1 50 118 ASN A C 1
ATOM 968 O O . ASN A 1 118 ? 4.477 6.41 15.492 1 50 118 ASN A O 1
ATOM 972 N N . GLU A 1 119 ? 6.488 6.93 15.742 1 47.47 119 GLU A N 1
ATOM 973 C CA . GLU A 1 119 ? 6.48 6.695 17.172 1 47.47 119 GLU A CA 1
ATOM 974 C C . GLU A 1 119 ? 5.293 7.387 17.844 1 47.47 119 GLU A C 1
ATOM 976 O O . GLU A 1 119 ? 4.754 6.887 18.828 1 47.47 119 GLU A O 1
ATOM 981 N N . ARG A 1 120 ? 5.055 8.469 17.406 1 48.5 120 ARG A N 1
ATOM 982 C CA . ARG A 1 120 ? 4.031 9.188 18.156 1 48.5 120 ARG A CA 1
ATOM 983 C C . ARG A 1 120 ? 2.646 8.602 17.891 1 48.5 120 ARG A C 1
ATOM 985 O O . ARG A 1 120 ? 1.682 8.938 18.578 1 48.5 120 ARG A O 1
ATOM 992 N N . PHE A 1 121 ? 2.59 7.809 16.828 1 51.72 121 PHE A N 1
ATOM 993 C CA . PHE A 1 121 ? 1.286 7.18 16.656 1 51.72 121 PHE A CA 1
ATOM 994 C C . PHE A 1 121 ? 0.897 6.371 17.891 1 51.72 121 PHE A C 1
ATOM 996 O O . PHE A 1 121 ? -0.288 6.148 18.141 1 51.72 121 PHE A O 1
ATOM 1003 N N . GLN A 1 122 ? 1.921 5.918 18.453 1 48.44 122 GLN A N 1
ATOM 1004 C CA . GLN A 1 122 ? 1.662 5.051 19.609 1 48.44 122 GLN A CA 1
ATOM 1005 C C . GLN A 1 122 ? 0.6 5.648 20.516 1 48.44 122 GLN A C 1
ATOM 1007 O O . GLN A 1 122 ? -0.237 4.926 21.062 1 48.44 122 GLN A O 1
ATOM 1012 N N . HIS A 1 123 ? 0.697 6.875 20.656 1 46.47 123 HIS A N 1
ATOM 1013 C CA . HIS A 1 123 ? -0.195 7.402 21.672 1 46.47 123 HIS A CA 1
ATOM 1014 C C . HIS A 1 123 ? -1.588 7.668 21.109 1 46.47 123 HIS A C 1
ATOM 1016 O O . HIS A 1 123 ? -2.537 7.883 21.875 1 46.47 123 HIS A O 1
ATOM 1022 N N . HIS A 1 124 ? -1.679 7.797 19.906 1 49.69 124 HIS A N 1
ATOM 1023 C CA . HIS A 1 124 ? -3.004 8.156 19.406 1 49.69 124 HIS A CA 1
ATOM 1024 C C . HIS A 1 124 ? -3.732 6.938 18.844 1 49.69 124 HIS A C 1
ATOM 1026 O O . HIS A 1 124 ? -4.613 7.07 18 1 49.69 124 HIS A O 1
ATOM 1032 N N . ASP A 1 125 ? -3.389 5.859 19.422 1 52.47 125 ASP A N 1
ATOM 1033 C CA . ASP A 1 125 ? -3.857 4.48 19.344 1 52.47 125 ASP A CA 1
ATOM 1034 C C . ASP A 1 125 ? -5.383 4.418 19.359 1 52.47 125 ASP A C 1
ATOM 1036 O O . ASP A 1 125 ? -5.984 3.566 18.703 1 52.47 125 ASP A O 1
ATOM 1040 N N . SER A 1 126 ? -5.801 5.492 19.984 1 50.31 126 SER A N 1
ATOM 1041 C CA . SER A 1 126 ? -7.23 5.344 20.219 1 50.31 126 SER A CA 1
ATOM 1042 C C . SER A 1 126 ? -8.023 5.52 18.922 1 50.31 126 SER A C 1
A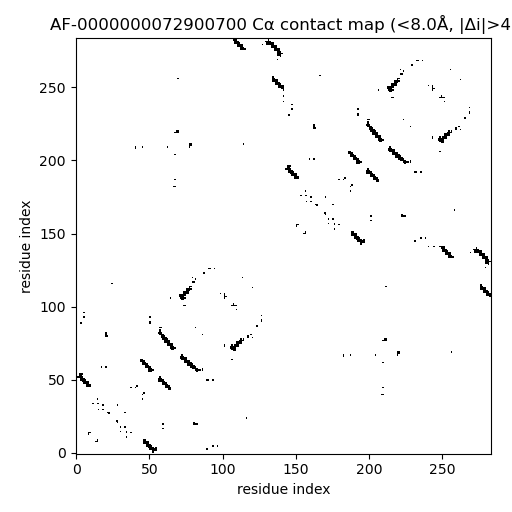TOM 1044 O O . SER A 1 126 ? -9.023 4.836 18.703 1 50.31 126 SER A O 1
ATOM 1046 N N . ALA A 1 127 ? -7.695 6.465 18.172 1 54.03 127 ALA A N 1
ATOM 1047 C CA . ALA A 1 127 ? -8.477 6.715 16.969 1 54.03 127 ALA A CA 1
ATOM 1048 C C . ALA A 1 127 ? -8.367 5.547 15.992 1 54.03 127 ALA A C 1
ATOM 1050 O O . ALA A 1 127 ? -9.32 5.23 15.281 1 54.03 127 ALA A O 1
ATOM 1051 N N . LEU A 1 128 ? -7.211 4.961 16.047 1 59.47 128 LEU A N 1
ATOM 1052 C CA . LEU A 1 128 ? -6.961 3.791 15.211 1 59.47 128 LEU A CA 1
ATOM 1053 C C . LEU A 1 128 ? -7.547 2.535 15.844 1 59.47 128 LEU A C 1
ATOM 1055 O O . LEU A 1 128 ? -7.832 1.559 15.148 1 59.47 128 LEU A O 1
ATOM 1059 N N . LEU A 1 129 ? -7.863 2.781 17.094 1 55.72 129 LEU A N 1
ATOM 1060 C CA . LEU A 1 129 ? -8.391 1.659 17.859 1 55.72 129 LEU A CA 1
ATOM 1061 C C . LEU A 1 129 ? -9.766 1.253 17.359 1 55.72 129 LEU A C 1
ATOM 1063 O O . LEU A 1 129 ? -10.203 0.117 17.562 1 55.72 129 LEU A O 1
ATOM 1067 N N . ASN A 1 130 ? -10.359 2.152 16.703 1 62.81 130 ASN A N 1
ATOM 1068 C CA . ASN A 1 130 ? -11.68 1.731 16.25 1 62.81 130 ASN A CA 1
ATOM 1069 C C . ASN A 1 130 ? -11.609 1.058 14.883 1 62.81 130 ASN A C 1
ATOM 1071 O O . ASN A 1 130 ? -12.641 0.866 14.227 1 62.81 130 ASN A O 1
ATOM 1075 N N . TYR A 1 131 ? -10.398 0.696 14.695 1 69.56 131 TYR A N 1
ATOM 1076 C CA . TYR A 1 131 ? -10.281 0.023 13.406 1 69.56 131 TYR A CA 1
ATOM 1077 C C . TYR A 1 131 ? -10.523 -1.475 13.547 1 69.56 131 TYR A C 1
ATOM 1079 O O . TYR A 1 131 ? -10.375 -2.031 14.641 1 69.56 131 TYR A O 1
ATOM 1087 N N . ASP A 1 132 ? -11.008 -2.023 12.438 1 68.44 132 ASP A N 1
ATOM 1088 C CA . ASP A 1 132 ? -11.617 -3.352 12.406 1 68.44 132 ASP A CA 1
ATOM 1089 C C . ASP A 1 132 ? -10.547 -4.445 12.492 1 68.44 132 ASP A C 1
ATOM 1091 O O . ASP A 1 132 ? -10.781 -5.496 13.094 1 68.44 132 ASP A O 1
ATOM 1095 N N . GLU A 1 133 ? -9.523 -4.23 11.812 1 68.75 133 GLU A N 1
ATOM 1096 C CA . GLU A 1 133 ? -8.516 -5.277 11.688 1 68.75 133 GLU A CA 1
ATOM 1097 C C . GLU A 1 133 ? -7.105 -4.695 11.727 1 68.75 133 GLU A C 1
ATOM 1099 O O . GLU A 1 133 ? -6.887 -3.557 11.305 1 68.75 133 GLU A O 1
ATOM 1104 N N . SER A 1 134 ? -6.297 -5.406 12.5 1 72.25 134 SER A N 1
ATOM 1105 C CA . SER A 1 134 ? -4.867 -5.133 12.406 1 72.25 134 SER A CA 1
ATOM 1106 C C . SER A 1 134 ? -4.133 -6.27 11.711 1 72.25 134 SER A C 1
ATOM 1108 O O . SER A 1 134 ? -4.461 -7.445 11.898 1 72.25 134 SER A O 1
ATOM 1110 N N . ARG A 1 135 ? -3.346 -5.848 10.664 1 78.12 135 ARG A N 1
ATOM 1111 C CA . ARG A 1 135 ? -2.535 -6.855 9.992 1 78.12 135 ARG A CA 1
ATOM 1112 C C . ARG A 1 135 ? -1.052 -6.512 10.07 1 78.12 135 ARG A C 1
ATOM 1114 O O . ARG A 1 135 ? -0.689 -5.371 10.375 1 78.12 135 ARG A O 1
ATOM 1121 N N . HIS A 1 136 ? -0.359 -7.613 9.914 1 79.88 136 HIS A N 1
ATOM 1122 C CA . HIS A 1 136 ? 1.086 -7.418 9.875 1 79.88 136 HIS A CA 1
ATOM 1123 C C . HIS A 1 136 ? 1.59 -7.285 8.445 1 79.88 136 HIS A C 1
ATOM 1125 O O . HIS A 1 136 ? 1.122 -7.992 7.547 1 79.88 136 HIS A O 1
ATOM 1131 N N . THR A 1 137 ? 2.412 -6.34 8.305 1 85.62 137 THR A N 1
ATOM 1132 C CA . THR A 1 137 ? 3.141 -6.203 7.047 1 85.62 137 THR A CA 1
ATOM 1133 C C . THR A 1 137 ? 4.641 -6.387 7.27 1 85.62 137 THR A C 1
ATOM 1135 O O . THR A 1 137 ? 5.188 -5.918 8.273 1 85.62 137 THR A O 1
ATOM 1138 N N . PHE A 1 138 ? 5.305 -7.164 6.379 1 87.38 138 PHE A N 1
ATOM 1139 C CA . PHE A 1 138 ? 6.734 -7.445 6.453 1 87.38 138 PHE A CA 1
ATOM 1140 C C . PHE A 1 138 ? 7.5 -6.645 5.406 1 87.38 138 PHE A C 1
ATOM 1142 O O . PHE A 1 138 ? 7.137 -6.648 4.227 1 87.38 138 PHE A O 1
ATOM 1149 N N . VAL A 1 139 ? 8.594 -6.02 5.945 1 89.12 139 VAL A N 1
ATOM 1150 C CA . VAL A 1 139 ? 9.336 -5.121 5.07 1 89.12 139 VAL A CA 1
ATOM 1151 C C . VAL A 1 139 ? 10.758 -5.645 4.887 1 89.12 139 VAL A C 1
ATOM 1153 O O . VAL A 1 139 ? 11.422 -6.012 5.859 1 89.12 139 VAL A O 1
ATOM 1156 N N . LYS A 1 140 ? 11.211 -5.75 3.701 1 90.62 140 LYS A N 1
ATOM 1157 C CA . LYS A 1 140 ? 12.586 -6.098 3.373 1 90.62 140 LYS A CA 1
ATOM 1158 C C . LYS A 1 140 ? 13.258 -4.992 2.557 1 90.62 140 LYS A C 1
ATOM 1160 O O . LYS A 1 140 ? 12.742 -4.59 1.513 1 90.62 140 LYS A O 1
ATOM 1165 N N . GLN A 1 141 ? 14.414 -4.516 3.043 1 92.38 141 GLN A N 1
ATOM 1166 C CA . GLN A 1 141 ? 15.227 -3.576 2.271 1 92.38 141 GLN A CA 1
ATOM 1167 C C . GLN A 1 141 ? 15.945 -4.281 1.128 1 92.38 141 GLN A C 1
ATOM 1169 O O . GLN A 1 141 ? 16.469 -5.391 1.301 1 92.38 141 GLN A O 1
ATOM 1174 N N . LEU A 1 142 ? 15.977 -3.637 0.031 1 93.25 142 LEU A N 1
ATOM 1175 C CA . LEU A 1 142 ? 16.609 -4.25 -1.13 1 93.25 142 LEU A CA 1
ATOM 1176 C C . LEU A 1 142 ? 17.984 -3.648 -1.374 1 93.25 142 LEU A C 1
ATOM 1178 O O . LEU A 1 142 ? 18.219 -2.467 -1.104 1 93.25 142 LEU A O 1
ATOM 1182 N N . MET B 1 1 ? 17.281 -32.625 -10.398 1 47.94 1 MET B N 1
ATOM 1183 C CA . MET B 1 1 ? 17.375 -31.188 -10.695 1 47.94 1 MET B CA 1
ATOM 1184 C C . MET B 1 1 ? 16.016 -30.531 -10.586 1 47.94 1 MET B C 1
ATOM 1186 O O . MET B 1 1 ? 15.078 -30.906 -11.297 1 47.94 1 MET B O 1
ATOM 1190 N N . ASP B 1 2 ? 15.438 -30.078 -9.469 1 60.5 2 ASP B N 1
ATOM 1191 C CA . ASP B 1 2 ? 14.031 -29.938 -9.078 1 60.5 2 ASP B CA 1
ATOM 1192 C C . ASP B 1 2 ? 13.344 -28.859 -9.914 1 60.5 2 ASP B C 1
ATOM 1194 O O . ASP B 1 2 ? 13.906 -27.781 -10.141 1 60.5 2 ASP B O 1
ATOM 1198 N N . ASN B 1 3 ? 12.523 -29.281 -10.898 1 81.75 3 ASN B N 1
ATOM 1199 C CA . ASN B 1 3 ? 12 -28.578 -12.062 1 81.75 3 ASN B CA 1
ATOM 1200 C C . ASN B 1 3 ? 11 -27.5 -11.664 1 81.75 3 ASN B C 1
ATOM 1202 O O . ASN B 1 3 ? 9.805 -27.766 -11.539 1 81.75 3 ASN B O 1
ATOM 1206 N N . TYR B 1 4 ? 11.461 -26.5 -10.93 1 89.5 4 TYR B N 1
ATOM 1207 C CA . TYR B 1 4 ? 10.539 -25.406 -10.648 1 89.5 4 TYR B CA 1
ATOM 1208 C C . TYR B 1 4 ? 10.758 -24.25 -11.617 1 89.5 4 TYR B C 1
ATOM 1210 O O . TYR B 1 4 ? 11.812 -24.141 -12.25 1 89.5 4 TYR B O 1
ATOM 1218 N N . GLU B 1 5 ? 9.742 -23.5 -11.875 1 94.44 5 GLU B N 1
ATOM 1219 C CA . GLU B 1 5 ? 9.781 -22.312 -12.711 1 94.44 5 GLU B CA 1
ATOM 1220 C C . GLU B 1 5 ? 9.133 -21.125 -12 1 94.44 5 GLU B C 1
ATOM 1222 O O . GLU B 1 5 ? 8.07 -21.266 -11.391 1 94.44 5 GLU B O 1
ATOM 1227 N N . ILE B 1 6 ? 9.867 -20 -12.039 1 95.19 6 ILE B N 1
ATOM 1228 C CA . ILE B 1 6 ? 9.328 -18.75 -11.547 1 95.19 6 ILE B CA 1
ATOM 1229 C C . ILE B 1 6 ? 9.211 -17.75 -12.688 1 95.19 6 ILE B C 1
ATOM 1231 O O . ILE B 1 6 ? 10.156 -17.562 -13.461 1 95.19 6 ILE B O 1
ATOM 1235 N N . LYS B 1 7 ? 8.055 -17.125 -12.797 1 96.5 7 LYS B N 1
ATOM 1236 C CA . LYS B 1 7 ? 7.938 -16.141 -13.883 1 96.5 7 LYS B CA 1
ATOM 1237 C C . LYS B 1 7 ? 6.859 -15.109 -13.57 1 96.5 7 LYS B C 1
ATOM 1239 O O . LYS B 1 7 ? 5.988 -15.344 -12.734 1 96.5 7 LYS B O 1
ATOM 1244 N N . GLN B 1 8 ? 6.938 -13.961 -14.227 1 97.56 8 GLN B N 1
ATOM 1245 C CA . GLN B 1 8 ? 5.871 -12.969 -14.273 1 97.56 8 GLN B CA 1
ATOM 1246 C C . GLN B 1 8 ? 4.785 -13.375 -15.266 1 97.56 8 GLN B C 1
ATOM 1248 O O . GLN B 1 8 ? 5.086 -13.828 -16.375 1 97.56 8 GLN B O 1
ATOM 1253 N N . LEU B 1 9 ? 3.609 -13.273 -14.867 1 97.19 9 LEU B N 1
ATOM 1254 C CA . LEU B 1 9 ? 2.488 -13.609 -15.742 1 97.19 9 LEU B CA 1
ATOM 1255 C C . LEU B 1 9 ? 2.031 -12.391 -16.531 1 97.19 9 LEU B C 1
ATOM 1257 O O . LEU B 1 9 ? 1.709 -11.352 -15.945 1 97.19 9 LEU B O 1
ATOM 1261 N N . SER B 1 10 ? 1.954 -12.484 -17.844 1 92.06 10 SER B N 1
ATOM 1262 C CA . SER B 1 10 ? 1.729 -11.281 -18.641 1 92.06 10 SER B CA 1
ATOM 1263 C C . SER B 1 10 ? 0.583 -11.484 -19.641 1 92.06 10 SER B C 1
ATOM 1265 O O . SER B 1 10 ? 0.128 -10.531 -20.266 1 92.06 10 SER B O 1
ATOM 1267 N N . SER B 1 11 ? 0.077 -12.695 -19.719 1 91.81 11 SER B N 1
ATOM 1268 C CA . SER B 1 11 ? -0.978 -12.945 -20.688 1 91.81 11 SER B CA 1
ATOM 1269 C C . SER B 1 11 ? -2.309 -13.234 -20.016 1 91.81 11 SER B C 1
ATOM 1271 O O . SER B 1 11 ? -2.338 -13.656 -18.844 1 91.81 11 SER B O 1
ATOM 1273 N N . THR B 1 12 ? -3.342 -13 -20.844 1 90.12 12 THR B N 1
ATOM 1274 C CA . THR B 1 12 ? -4.68 -13.297 -20.344 1 90.12 12 THR B CA 1
ATOM 1275 C C . THR B 1 12 ? -4.824 -14.781 -20.016 1 90.12 12 THR B C 1
ATOM 1277 O O . THR B 1 12 ? -5.453 -15.148 -19.031 1 90.12 12 THR B O 1
ATOM 1280 N N . GLU B 1 13 ? -4.25 -15.617 -20.812 1 90.69 13 GLU B N 1
ATOM 1281 C CA . GLU B 1 13 ? -4.301 -17.062 -20.594 1 90.69 13 GLU B CA 1
ATOM 1282 C C . GLU B 1 13 ? -3.666 -17.438 -19.25 1 90.69 13 GLU B C 1
ATOM 1284 O O . GLU B 1 13 ? -4.191 -18.297 -18.531 1 90.69 13 GLU B O 1
ATOM 1289 N N . GLU B 1 14 ? -2.562 -16.812 -18.984 1 93 14 GLU B N 1
ATOM 1290 C CA . GLU B 1 14 ? -1.896 -17.078 -17.719 1 93 14 GLU B CA 1
ATOM 1291 C C . GLU B 1 14 ? -2.723 -16.547 -16.547 1 93 14 GLU B C 1
ATOM 1293 O O . GLU B 1 14 ? -2.752 -17.172 -15.477 1 93 14 GLU B O 1
ATOM 1298 N N . TRP B 1 15 ? -3.447 -15.492 -16.766 1 94.25 15 TRP B N 1
ATOM 1299 C CA . TRP B 1 15 ? -4.27 -14.906 -15.711 1 94.25 15 TRP B CA 1
ATOM 1300 C C . TRP B 1 15 ? -5.465 -15.797 -15.391 1 94.25 15 TRP B C 1
ATOM 1302 O O . TRP B 1 15 ? -5.98 -15.781 -14.273 1 94.25 15 TRP B O 1
ATOM 1312 N N . PHE B 1 16 ? -5.859 -16.641 -16.297 1 91.81 16 PHE B N 1
ATOM 1313 C CA . PHE B 1 16 ? -6.941 -17.578 -16.016 1 91.81 16 PHE B CA 1
ATOM 1314 C C . PHE B 1 16 ? -6.543 -18.547 -14.914 1 91.81 16 PHE B C 1
ATOM 1316 O O . PHE B 1 16 ? -7.379 -18.953 -14.102 1 91.81 16 PHE B O 1
ATOM 1323 N N . GLN B 1 17 ? -5.32 -18.922 -14.906 1 89.38 17 GLN B N 1
ATOM 1324 C CA . GLN B 1 17 ? -4.844 -19.797 -13.844 1 89.38 17 GLN B CA 1
ATOM 1325 C C . GLN B 1 17 ? -4.859 -19.109 -12.492 1 89.38 17 GLN B C 1
ATOM 1327 O O . GLN B 1 17 ? -5.145 -19.734 -11.469 1 89.38 17 GLN B O 1
ATOM 1332 N N . VAL B 1 18 ? -4.547 -17.828 -12.539 1 92.88 18 VAL B N 1
ATOM 1333 C CA . VAL B 1 18 ? -4.594 -17.031 -11.328 1 92.88 18 VAL B CA 1
ATOM 1334 C C . VAL B 1 18 ? -6.023 -16.969 -10.797 1 92.88 18 VAL B C 1
ATOM 1336 O O . VAL B 1 18 ? -6.25 -17.078 -9.586 1 92.88 18 VAL B O 1
ATOM 1339 N N . PHE B 1 19 ? -6.977 -16.922 -11.734 1 93.38 19 PHE B N 1
ATOM 1340 C CA . PHE B 1 19 ? -8.398 -16.859 -11.398 1 93.38 19 PHE B CA 1
ATOM 1341 C C . PHE B 1 19 ? -8.797 -18.047 -10.523 1 93.38 19 PHE B C 1
ATOM 1343 O O . PHE B 1 19 ? -9.531 -17.875 -9.539 1 93.38 19 PHE B O 1
ATOM 1350 N N . HIS B 1 20 ? -8.305 -19.188 -10.797 1 89.12 20 HIS B N 1
ATOM 1351 C CA . HIS B 1 20 ? -8.648 -20.391 -10.047 1 89.12 20 HIS B CA 1
ATOM 1352 C C . HIS B 1 20 ? -8.188 -20.297 -8.594 1 89.12 20 HIS B C 1
ATOM 1354 O O . HIS B 1 20 ? -8.859 -20.797 -7.688 1 89.12 20 HIS B O 1
ATOM 1360 N N . PHE B 1 21 ? -7.074 -19.609 -8.414 1 87.31 21 PHE B N 1
ATOM 1361 C CA . PHE B 1 21 ? -6.586 -19.391 -7.055 1 87.31 21 PHE B CA 1
ATOM 1362 C C . PHE B 1 21 ? -7.449 -18.375 -6.316 1 87.31 21 PHE B C 1
ATOM 1364 O O . PHE B 1 21 ? -7.797 -18.578 -5.152 1 87.31 21 PHE B O 1
ATOM 1371 N N . LEU B 1 22 ? -7.82 -17.297 -7.059 1 86.69 22 LEU B N 1
ATOM 1372 C CA . LEU B 1 22 ? -8.57 -16.203 -6.461 1 86.69 22 LEU B CA 1
ATOM 1373 C C . LEU B 1 22 ? -10.008 -16.625 -6.16 1 86.69 22 LEU B C 1
ATOM 1375 O O . LEU B 1 22 ? -10.609 -16.156 -5.195 1 86.69 22 LEU B O 1
ATOM 1379 N N . LYS B 1 23 ? -10.461 -17.547 -6.91 1 87.38 23 LYS B N 1
ATOM 1380 C CA . LYS B 1 23 ? -11.828 -18.031 -6.719 1 87.38 23 LYS B CA 1
ATOM 1381 C C . LYS B 1 23 ? -11.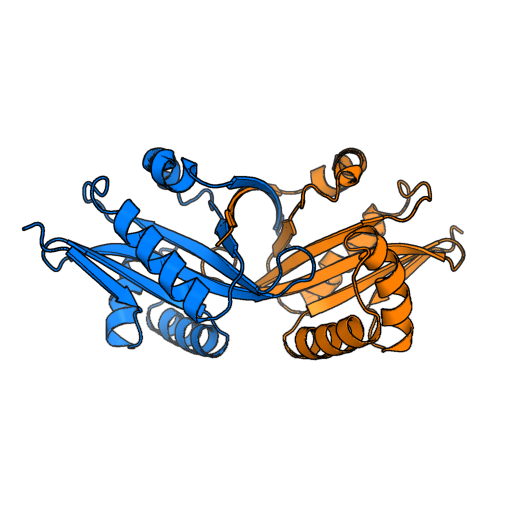984 -18.703 -5.359 1 87.38 23 LYS B C 1
ATOM 1383 O O . LYS B 1 23 ? -13.078 -18.719 -4.789 1 87.38 23 LYS B O 1
ATOM 1388 N N . ARG B 1 24 ? -10.977 -19.172 -4.82 1 80.5 24 ARG B N 1
ATOM 1389 C CA . ARG B 1 24 ? -11 -19.781 -3.49 1 80.5 24 ARG B CA 1
ATOM 1390 C C . ARG B 1 24 ? -11.234 -18.719 -2.416 1 80.5 24 ARG B C 1
ATOM 1392 O O . ARG B 1 24 ? -11.758 -19.031 -1.341 1 80.5 24 ARG B O 1
ATOM 1399 N N . LEU B 1 25 ? -10.93 -17.484 -2.697 1 71.81 25 LEU B N 1
ATOM 1400 C CA . LEU B 1 25 ? -11.102 -16.375 -1.766 1 71.81 25 LEU B CA 1
ATOM 1401 C C . LEU B 1 25 ? -12.477 -15.742 -1.932 1 71.81 25 LEU B C 1
ATOM 1403 O O . LEU B 1 25 ? -13.062 -15.25 -0.961 1 71.81 25 LEU B O 1
ATOM 1407 N N . ASP B 1 26 ? -12.891 -15.727 -3.066 1 77.44 26 ASP B N 1
ATOM 1408 C CA . ASP B 1 26 ? -14.188 -15.156 -3.408 1 77.44 26 ASP B CA 1
ATOM 1409 C C . ASP B 1 26 ? -14.953 -16.062 -4.363 1 77.44 26 ASP B C 1
ATOM 1411 O O . ASP B 1 26 ? -14.773 -15.992 -5.582 1 77.44 26 ASP B O 1
ATOM 1415 N N . ALA B 1 27 ? -15.773 -16.828 -3.873 1 82.06 27 ALA B N 1
ATOM 1416 C CA . ALA B 1 27 ? -16.5 -17.828 -4.641 1 82.06 27 ALA B CA 1
ATOM 1417 C C . ALA B 1 27 ? -17.391 -17.172 -5.695 1 82.06 27 ALA B C 1
ATOM 1419 O O . ALA B 1 27 ? -17.75 -17.797 -6.691 1 82.06 27 ALA B O 1
ATOM 1420 N N . GLU B 1 28 ? -17.766 -15.961 -5.461 1 86.5 28 GLU B N 1
ATOM 1421 C CA . GLU B 1 28 ? -18.688 -15.273 -6.375 1 86.5 28 GLU B CA 1
ATOM 1422 C C . GLU B 1 28 ? -17.922 -14.539 -7.469 1 86.5 28 GLU B C 1
ATOM 1424 O O . GLU B 1 28 ? -18.516 -13.953 -8.367 1 86.5 28 GLU B O 1
ATOM 1429 N N . LEU B 1 29 ? -16.641 -14.695 -7.379 1 87.19 29 LEU B N 1
ATOM 1430 C CA . LEU B 1 29 ? -15.828 -13.992 -8.367 1 87.19 29 LEU B CA 1
ATOM 1431 C C . LEU B 1 29 ? -16.125 -14.492 -9.773 1 87.19 29 LEU B C 1
ATOM 1433 O O . LEU B 1 29 ? -16.188 -15.703 -10.008 1 87.19 29 LEU B O 1
ATOM 1437 N N . ASP B 1 30 ? -16.406 -13.602 -10.688 1 93.25 30 ASP B N 1
ATOM 1438 C CA . ASP B 1 30 ? -16.672 -13.867 -12.102 1 93.25 30 ASP B CA 1
ATOM 1439 C C . ASP B 1 30 ? -15.406 -13.75 -12.938 1 93.25 30 ASP B C 1
ATOM 1441 O O . ASP B 1 30 ? -14.672 -12.758 -12.828 1 93.25 30 ASP B O 1
ATOM 1445 N N . ARG B 1 31 ? -15.203 -14.766 -13.852 1 92.38 31 ARG B N 1
ATOM 1446 C CA . ARG B 1 31 ? -13.953 -14.82 -14.602 1 92.38 31 ARG B CA 1
ATOM 1447 C C . ARG B 1 31 ? -13.797 -13.594 -15.5 1 92.38 31 ARG B C 1
ATOM 1449 O O . ARG B 1 31 ? -12.711 -13.016 -15.578 1 92.38 31 ARG B O 1
ATOM 1456 N N . ASP B 1 32 ? -14.852 -13.219 -16.156 1 93.75 32 ASP B N 1
ATOM 1457 C CA . AS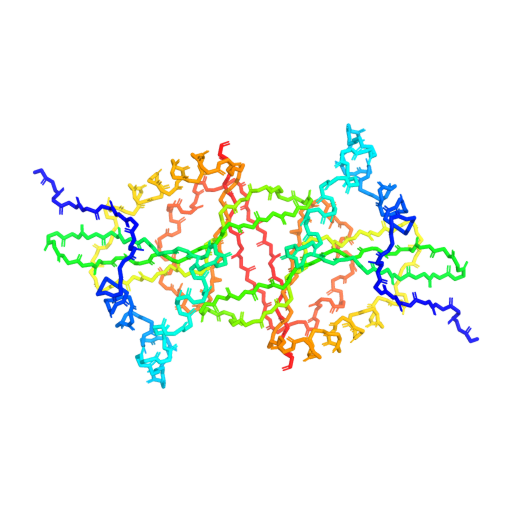P B 1 32 ? -14.773 -12.07 -17.062 1 93.75 32 ASP B CA 1
ATOM 1458 C C . ASP B 1 32 ? -14.523 -10.773 -16.281 1 93.75 32 ASP B C 1
ATOM 1460 O O . ASP B 1 32 ? -13.742 -9.93 -16.719 1 93.75 32 ASP B O 1
ATOM 1464 N N . GLN B 1 33 ? -15.141 -10.688 -15.234 1 92 33 GLN B N 1
ATOM 1465 C CA . GLN B 1 33 ? -14.922 -9.523 -14.375 1 92 33 GLN B CA 1
ATOM 1466 C C . GLN B 1 33 ? -13.492 -9.492 -13.844 1 92 33 GLN B C 1
ATOM 1468 O O . GLN B 1 33 ? -12.875 -8.43 -13.781 1 92 33 GLN B O 1
ATOM 1473 N N . PHE B 1 34 ? -13.055 -10.633 -13.492 1 94.62 34 PHE B N 1
ATOM 1474 C CA . PHE B 1 34 ? -11.68 -10.734 -13.023 1 94.62 34 PHE B CA 1
ATOM 1475 C C . PHE B 1 34 ? -10.703 -10.266 -14.094 1 94.62 34 PHE B C 1
ATOM 1477 O O . PHE B 1 34 ? -9.812 -9.453 -13.812 1 94.62 34 PHE B O 1
ATOM 1484 N N . ILE B 1 35 ? -10.891 -10.75 -15.305 1 94.81 35 ILE B N 1
ATOM 1485 C CA . ILE B 1 35 ? -9.953 -10.422 -16.375 1 94.81 35 ILE B CA 1
ATOM 1486 C C . ILE B 1 35 ? -10 -8.93 -16.672 1 94.81 35 ILE B C 1
ATOM 1488 O O . ILE B 1 35 ? -8.969 -8.289 -16.859 1 94.81 35 ILE B O 1
ATOM 1492 N N . GLN B 1 36 ? -11.141 -8.391 -16.672 1 94.19 36 GLN B N 1
ATOM 1493 C CA . GLN B 1 36 ? -11.281 -6.953 -16.891 1 94.19 36 GLN B CA 1
ATOM 1494 C C . GLN B 1 36 ? -10.57 -6.152 -15.805 1 94.19 36 GLN B C 1
ATOM 1496 O O . GLN B 1 36 ? -9.82 -5.223 -16.109 1 94.19 36 GLN B O 1
ATOM 1501 N N . GLN B 1 37 ? -10.805 -6.566 -14.602 1 93.38 37 GLN B N 1
ATOM 1502 C CA . GLN B 1 37 ? -10.172 -5.875 -13.484 1 93.38 37 GLN B CA 1
ATOM 1503 C C . GLN B 1 37 ? -8.656 -6.047 -13.523 1 93.38 37 GLN B C 1
ATOM 1505 O O . GLN B 1 37 ? -7.91 -5.09 -13.305 1 93.38 37 GLN B O 1
ATOM 1510 N N . ALA B 1 38 ? -8.203 -7.27 -13.789 1 94.75 38 ALA B N 1
ATOM 1511 C CA . ALA B 1 38 ? -6.773 -7.559 -13.859 1 94.75 38 ALA B CA 1
ATOM 1512 C C . ALA B 1 38 ? -6.102 -6.738 -14.953 1 94.75 38 ALA B C 1
ATOM 1514 O O . ALA B 1 38 ? -4.973 -6.27 -14.789 1 94.75 38 ALA B O 1
ATOM 1515 N N . THR B 1 39 ? -6.809 -6.527 -16.047 1 94.69 39 THR B N 1
ATOM 1516 C CA . THR B 1 39 ? -6.277 -5.75 -17.156 1 94.69 39 THR B CA 1
ATOM 1517 C C . THR B 1 39 ? -6.086 -4.289 -16.75 1 94.69 39 THR B C 1
ATOM 1519 O O . THR B 1 39 ? -5.027 -3.707 -17 1 94.69 39 THR B O 1
ATOM 1522 N N . VAL B 1 40 ? -7.039 -3.738 -16.141 1 92.75 40 VAL B N 1
ATOM 1523 C CA . VAL B 1 40 ? -6.961 -2.361 -15.664 1 92.75 40 VAL B CA 1
ATOM 1524 C C . VAL B 1 40 ? -5.836 -2.23 -14.641 1 92.75 40 VAL B C 1
ATOM 1526 O O . VAL B 1 40 ? -5.004 -1.324 -14.734 1 92.75 40 VAL B O 1
ATOM 1529 N N . MET B 1 41 ? -5.812 -3.164 -13.711 1 93.12 41 MET B N 1
ATOM 1530 C CA . MET B 1 41 ? -4.824 -3.123 -12.641 1 93.12 41 MET B CA 1
ATOM 1531 C C . MET B 1 41 ? -3.412 -3.287 -13.188 1 93.12 41 MET B C 1
ATOM 1533 O O . MET B 1 41 ? -2.479 -2.639 -12.719 1 93.12 41 MET B O 1
ATOM 1537 N N . ASN B 1 42 ? -3.295 -4.129 -14.141 1 93.69 42 ASN B N 1
ATOM 1538 C CA . ASN B 1 42 ? -1.991 -4.309 -14.773 1 93.69 42 ASN B CA 1
ATOM 1539 C C . ASN B 1 42 ? -1.489 -3.012 -15.398 1 93.69 42 ASN B C 1
ATOM 1541 O O . ASN B 1 42 ? -0.314 -2.666 -15.266 1 93.69 42 ASN B O 1
ATOM 1545 N N . ALA B 1 43 ? -2.332 -2.285 -16.031 1 89.81 43 ALA B N 1
ATOM 1546 C CA . ALA B 1 43 ? -1.974 -1.001 -16.625 1 89.81 43 ALA B CA 1
ATOM 1547 C C . ALA B 1 43 ? -1.572 0.01 -15.555 1 89.81 43 ALA B C 1
ATOM 1549 O O . ALA B 1 43 ? -0.792 0.928 -15.82 1 89.81 43 ALA B O 1
ATOM 1550 N N . GLU B 1 44 ? -2.049 -0.251 -14.336 1 87.06 44 GLU B N 1
ATOM 1551 C CA . GLU B 1 44 ? -1.759 0.664 -13.234 1 87.06 44 GLU B CA 1
ATOM 1552 C C . GLU B 1 44 ? -0.555 0.189 -12.43 1 87.06 44 GLU B C 1
ATOM 1554 O O . GLU B 1 44 ? -0.188 0.811 -11.43 1 87.06 44 GLU B O 1
ATOM 1559 N N . GLY B 1 45 ? -0.009 -0.914 -12.789 1 89.94 45 GLY B N 1
ATOM 1560 C CA . GLY B 1 45 ? 1.255 -1.291 -12.172 1 89.94 45 GLY B CA 1
ATOM 1561 C C . GLY B 1 45 ? 1.158 -2.551 -11.336 1 89.94 45 GLY B C 1
ATOM 1562 O O . GLY B 1 45 ? 2.104 -2.906 -10.625 1 89.94 45 GLY B O 1
ATOM 1563 N N . HIS B 1 46 ? -0.011 -3.215 -11.359 1 95.06 46 HIS B N 1
ATOM 1564 C CA . HIS B 1 46 ? -0.154 -4.484 -10.656 1 95.06 46 HIS B CA 1
ATOM 1565 C C . HIS B 1 46 ? 0.365 -5.645 -11.5 1 95.06 46 HIS B C 1
ATOM 1567 O O . HIS B 1 46 ? 0.09 -5.715 -12.703 1 95.06 46 HIS B O 1
ATOM 1573 N N . HIS B 1 47 ? 1.085 -6.551 -10.891 1 96.88 47 HIS B N 1
ATOM 1574 C CA . HIS B 1 47 ? 1.679 -7.695 -11.578 1 96.88 47 HIS B CA 1
ATOM 1575 C C . HIS B 1 47 ? 1.381 -8.992 -10.836 1 96.88 47 HIS B C 1
ATOM 1577 O O . HIS B 1 47 ? 1.244 -9 -9.609 1 96.88 47 HIS B O 1
ATOM 1583 N N . PHE B 1 48 ? 1.347 -10.055 -11.656 1 97 48 PHE B N 1
ATOM 1584 C CA . PHE B 1 48 ? 1.261 -11.391 -11.094 1 97 48 PHE B CA 1
ATOM 1585 C C . PHE B 1 48 ? 2.529 -12.188 -11.383 1 97 48 PHE B C 1
ATOM 1587 O O . PHE B 1 48 ? 3.105 -12.07 -12.461 1 97 48 PHE B O 1
ATOM 1594 N N . PHE B 1 49 ? 2.9 -12.992 -10.414 1 96.94 49 PHE B N 1
ATOM 1595 C CA . PHE B 1 49 ? 4.008 -13.93 -10.531 1 96.94 49 PHE B CA 1
ATOM 1596 C C . PHE B 1 49 ? 3.576 -15.328 -10.102 1 96.94 49 PHE B C 1
ATOM 1598 O O . PHE B 1 49 ? 2.623 -15.484 -9.336 1 96.94 49 PHE B O 1
ATOM 1605 N N . SER B 1 50 ? 4.344 -16.328 -10.594 1 95.38 50 SER B N 1
ATOM 1606 C CA . SER B 1 50 ? 4.008 -17.688 -10.195 1 95.38 50 SER B CA 1
ATOM 1607 C C . SER B 1 50 ? 5.262 -18.5 -9.906 1 95.38 50 SER B C 1
ATOM 1609 O O . SER B 1 50 ? 6.336 -18.219 -10.438 1 95.38 50 SER B O 1
ATOM 1611 N N . LEU B 1 51 ? 5.133 -19.422 -9.008 1 93.56 51 LEU B N 1
ATOM 1612 C CA . LEU B 1 51 ? 6.035 -20.547 -8.828 1 93.56 51 LEU B CA 1
ATOM 1613 C C . LEU B 1 51 ? 5.363 -21.844 -9.258 1 93.56 51 LEU B C 1
ATOM 1615 O O . LEU B 1 51 ? 4.293 -22.188 -8.758 1 93.56 51 LEU B O 1
ATOM 1619 N N . SER B 1 52 ? 5.973 -22.5 -10.258 1 92.75 52 SER B N 1
ATOM 1620 C CA . SER B 1 52 ? 5.477 -23.797 -10.719 1 92.75 52 SER B CA 1
ATOM 1621 C C . SER B 1 52 ? 6.469 -24.906 -10.414 1 92.75 52 SER B C 1
ATOM 1623 O O . SER B 1 52 ? 7.68 -24.734 -10.555 1 92.75 52 SER B O 1
ATOM 1625 N N . VAL B 1 53 ? 5.887 -25.953 -9.867 1 89 53 VAL B N 1
ATOM 1626 C CA . VAL B 1 53 ? 6.652 -27.172 -9.633 1 89 53 VAL B CA 1
ATOM 1627 C C . VAL B 1 53 ? 6.074 -28.312 -10.461 1 89 53 VAL B C 1
ATOM 1629 O O . VAL B 1 53 ? 4.871 -28.594 -10.406 1 89 53 VAL B O 1
ATOM 1632 N N . LYS B 1 54 ? 6.965 -28.969 -11.258 1 87.62 54 LYS B N 1
ATOM 1633 C CA . LYS B 1 54 ? 6.535 -30.031 -12.156 1 87.62 54 LYS B CA 1
ATOM 1634 C C . LYS B 1 54 ? 5.355 -29.594 -13.016 1 87.62 54 LYS B C 1
ATOM 1636 O O . LYS B 1 54 ? 4.344 -30.297 -13.102 1 87.62 54 LYS B O 1
ATOM 1641 N N . GLN B 1 55 ? 5.387 -28.297 -13.461 1 88.12 55 GLN B N 1
ATOM 1642 C CA . GLN B 1 55 ? 4.469 -27.703 -14.43 1 88.12 55 GLN B CA 1
ATOM 1643 C C . GLN B 1 55 ? 3.117 -27.391 -13.789 1 88.12 55 GLN B C 1
ATOM 1645 O O . GLN B 1 55 ? 2.15 -27.094 -14.484 1 88.12 55 GLN B O 1
ATOM 1650 N N . LYS B 1 56 ? 3.115 -27.469 -12.5 1 88.25 56 LYS B N 1
ATOM 1651 C CA . LYS B 1 56 ? 1.91 -27.078 -11.766 1 88.25 56 LYS B CA 1
ATOM 1652 C C . LYS B 1 56 ? 2.137 -25.812 -10.961 1 88.25 56 LYS B C 1
ATOM 1654 O O . LYS B 1 56 ? 3.098 -25.719 -10.195 1 88.25 56 LYS B O 1
ATOM 1659 N N . MET B 1 57 ? 1.256 -24.891 -11.195 1 89.81 57 MET B N 1
ATOM 1660 C CA . MET B 1 57 ? 1.343 -23.656 -10.422 1 89.81 57 MET B CA 1
ATOM 1661 C C . MET B 1 57 ? 1.01 -23.906 -8.961 1 89.81 57 MET B C 1
ATOM 1663 O O . MET B 1 57 ? -0.085 -24.359 -8.633 1 89.81 57 MET B O 1
ATOM 1667 N N . VAL B 1 58 ? 1.981 -23.609 -8.117 1 88.94 58 VAL B N 1
ATOM 1668 C CA . VAL B 1 58 ? 1.776 -23.969 -6.719 1 88.94 58 VAL B CA 1
ATOM 1669 C C . VAL B 1 58 ? 1.676 -22.703 -5.867 1 88.94 58 VAL B C 1
ATOM 1671 O O . VAL B 1 58 ? 1.143 -22.734 -4.758 1 88.94 58 VAL B O 1
ATOM 1674 N N . VAL B 1 59 ? 2.209 -21.562 -6.34 1 89.56 59 VAL B N 1
ATOM 1675 C CA . VAL B 1 59 ? 2.092 -20.281 -5.648 1 89.56 59 VAL B CA 1
ATOM 1676 C C . VAL B 1 59 ? 1.823 -19.172 -6.66 1 89.56 59 VAL B C 1
ATOM 1678 O O . VAL B 1 59 ? 2.43 -19.141 -7.734 1 89.56 59 VAL B O 1
ATOM 1681 N N . ILE B 1 60 ? 0.98 -18.266 -6.301 1 92.31 60 ILE B N 1
ATOM 1682 C CA . ILE B 1 60 ? 0.75 -17.031 -7.039 1 92.31 60 ILE B CA 1
ATOM 1683 C C . ILE B 1 60 ? 1.008 -15.828 -6.129 1 92.31 60 ILE B C 1
ATOM 1685 O O . ILE B 1 60 ? 0.601 -15.828 -4.965 1 92.31 60 ILE B O 1
ATOM 1689 N N . VAL B 1 61 ? 1.722 -14.875 -6.699 1 92.75 61 VAL B N 1
ATOM 1690 C CA . VAL B 1 61 ? 1.958 -13.617 -6.008 1 92.75 61 VAL B CA 1
ATOM 1691 C C . VAL B 1 61 ? 1.361 -12.461 -6.82 1 92.75 61 VAL B C 1
ATOM 1693 O O . VAL B 1 61 ? 1.532 -12.398 -8.039 1 92.75 61 VAL B O 1
ATOM 1696 N N . GLY B 1 62 ? 0.603 -11.695 -6.188 1 94.44 62 GLY B N 1
ATOM 1697 C CA . GLY B 1 62 ? 0.152 -10.438 -6.754 1 94.44 62 GLY B CA 1
ATOM 1698 C C . GLY B 1 62 ? 0.674 -9.219 -6.008 1 94.44 62 GLY B C 1
ATOM 1699 O O . GLY B 1 62 ? 0.646 -9.188 -4.777 1 94.44 62 GLY B O 1
ATOM 1700 N N . GLY B 1 63 ? 1.184 -8.258 -6.762 1 96.06 63 GLY B N 1
ATOM 1701 C CA . GLY B 1 63 ? 1.71 -7.047 -6.148 1 96.06 63 GLY B CA 1
ATOM 1702 C C . GLY B 1 63 ? 1.774 -5.871 -7.105 1 96.06 63 GLY B C 1
ATOM 1703 O O . GLY B 1 63 ? 1.594 -6.039 -8.312 1 96.06 63 GLY B O 1
ATOM 1704 N N . SER B 1 64 ? 1.976 -4.699 -6.504 1 96.56 64 SER B N 1
ATOM 1705 C CA . SER B 1 64 ? 2.064 -3.465 -7.277 1 96.56 64 SER B CA 1
ATOM 1706 C C . SER B 1 64 ? 3.229 -2.602 -6.805 1 96.56 64 SER B C 1
ATOM 1708 O O . SER B 1 64 ? 3.611 -2.65 -5.633 1 96.56 64 SER B O 1
ATOM 1710 N N . ILE B 1 65 ? 3.74 -1.85 -7.773 1 94.94 65 ILE B N 1
ATOM 1711 C CA . ILE B 1 65 ? 4.75 -0.859 -7.418 1 94.94 65 ILE B CA 1
ATOM 1712 C C . ILE B 1 65 ? 4.07 0.407 -6.898 1 94.94 65 ILE B C 1
ATOM 1714 O O . ILE B 1 65 ? 3.197 0.967 -7.562 1 94.94 65 ILE B O 1
ATOM 1718 N N . HIS B 1 66 ? 4.434 0.764 -5.715 1 94.31 66 HIS B N 1
ATOM 1719 C CA . HIS B 1 66 ? 3.943 1.983 -5.082 1 94.31 66 HIS B CA 1
ATOM 1720 C C . HIS B 1 66 ? 5.098 2.91 -4.707 1 94.31 66 HIS B C 1
ATOM 1722 O O . HIS B 1 66 ? 6.25 2.479 -4.645 1 94.31 66 HIS B O 1
ATOM 1728 N N . THR B 1 67 ? 4.785 4.168 -4.625 1 92.44 67 THR B N 1
ATOM 1729 C CA . THR B 1 67 ? 5.746 5.145 -4.117 1 92.44 67 THR B CA 1
ATOM 1730 C C . THR B 1 67 ? 5.105 6.027 -3.051 1 92.44 67 THR B C 1
ATOM 1732 O O . THR B 1 67 ? 3.971 6.488 -3.213 1 92.44 67 THR B O 1
ATOM 1735 N N . ASN B 1 68 ? 5.742 6.176 -1.925 1 91.94 68 ASN B N 1
ATOM 1736 C CA . ASN B 1 68 ? 5.344 7.152 -0.918 1 91.94 68 ASN B CA 1
ATOM 1737 C C . ASN B 1 68 ? 6.555 7.711 -0.172 1 91.94 68 ASN B C 1
ATOM 1739 O O . ASN B 1 68 ? 7.691 7.32 -0.441 1 91.94 68 ASN B O 1
ATOM 1743 N N . PHE B 1 69 ? 6.367 8.68 0.672 1 89.19 69 PHE B N 1
ATOM 1744 C CA . PHE B 1 69 ? 7.492 9.383 1.276 1 89.19 69 PHE B CA 1
ATOM 1745 C C . PHE B 1 69 ? 8.102 8.562 2.406 1 89.19 69 PHE B C 1
ATOM 1747 O O . PHE B 1 69 ? 9.273 8.75 2.746 1 89.19 69 PHE B O 1
ATOM 1754 N N . CYS B 1 70 ? 7.422 7.625 2.924 1 87.44 70 CYS B N 1
ATOM 1755 C CA . CYS B 1 70 ? 7.918 6.824 4.035 1 87.44 70 CYS B CA 1
ATOM 1756 C C . CYS B 1 70 ? 8.75 5.648 3.529 1 87.44 70 CYS B C 1
ATOM 1758 O O . CYS B 1 70 ? 9.805 5.348 4.082 1 87.44 70 CYS B O 1
ATOM 1760 N N . ASP B 1 71 ? 8.32 5.043 2.432 1 89.88 71 ASP B N 1
ATOM 1761 C CA . ASP B 1 71 ? 8.945 3.807 1.975 1 89.88 71 ASP B CA 1
ATOM 1762 C C . ASP B 1 71 ? 9.672 4.016 0.646 1 89.88 71 ASP B C 1
ATOM 1764 O O . ASP B 1 71 ? 10.453 3.166 0.22 1 89.88 71 ASP B O 1
ATOM 1768 N N . GLY B 1 72 ? 9.484 5.113 0.041 1 90.44 72 GLY B N 1
ATOM 1769 C CA . GLY B 1 72 ? 9.984 5.262 -1.317 1 90.44 72 GLY B CA 1
ATOM 1770 C C . GLY B 1 72 ? 9.312 4.328 -2.305 1 90.44 72 GLY B C 1
ATOM 1771 O O . GLY B 1 72 ? 8.188 3.887 -2.08 1 90.44 72 GLY B O 1
ATOM 1772 N N . LYS B 1 73 ? 10.023 4.156 -3.428 1 93.75 73 LYS B N 1
ATOM 1773 C CA . LYS B 1 73 ? 9.516 3.201 -4.41 1 93.75 73 LYS B CA 1
ATOM 1774 C C . LYS B 1 73 ? 9.68 1.768 -3.918 1 93.75 73 LYS B C 1
ATOM 1776 O O . LYS B 1 73 ? 10.766 1.382 -3.471 1 93.75 73 LYS B O 1
ATOM 1781 N N . HIS B 1 74 ? 8.57 0.979 -3.936 1 95.56 74 HIS B N 1
ATOM 1782 C CA . HIS B 1 74 ? 8.617 -0.377 -3.4 1 95.56 74 HIS B CA 1
ATOM 1783 C C . HIS B 1 74 ? 7.605 -1.28 -4.094 1 95.56 74 HIS B C 1
ATOM 1785 O O . HIS B 1 74 ? 6.641 -0.796 -4.688 1 95.56 74 HIS B O 1
ATOM 1791 N N . LEU B 1 75 ? 7.922 -2.551 -4.051 1 96.44 75 LEU B N 1
ATOM 1792 C CA . LEU B 1 75 ? 6.938 -3.555 -4.438 1 96.44 75 LEU B CA 1
ATOM 1793 C C . LEU B 1 75 ? 6.066 -3.949 -3.252 1 96.44 75 LEU B C 1
ATOM 1795 O O . LEU B 1 75 ? 6.566 -4.488 -2.262 1 96.44 75 LEU B O 1
ATOM 1799 N N . TYR B 1 76 ? 4.777 -3.65 -3.344 1 95.31 76 TYR B N 1
ATOM 1800 C CA . TYR B 1 76 ? 3.803 -4.043 -2.332 1 95.31 76 TYR B CA 1
ATOM 1801 C C . TYR B 1 76 ? 3.078 -5.32 -2.738 1 95.31 76 TYR B C 1
ATOM 1803 O O . TYR B 1 76 ? 2.299 -5.32 -3.693 1 95.31 76 TYR B O 1
ATOM 1811 N N . ILE B 1 77 ? 3.32 -6.359 -2.012 1 93.81 77 ILE B N 1
ATOM 1812 C CA . ILE B 1 77 ? 2.688 -7.645 -2.289 1 93.81 77 ILE B CA 1
ATOM 1813 C C . ILE B 1 77 ? 1.396 -7.766 -1.481 1 93.81 77 ILE B C 1
ATOM 1815 O O . ILE B 1 77 ? 1.429 -7.805 -0.25 1 93.81 77 ILE B O 1
ATOM 1819 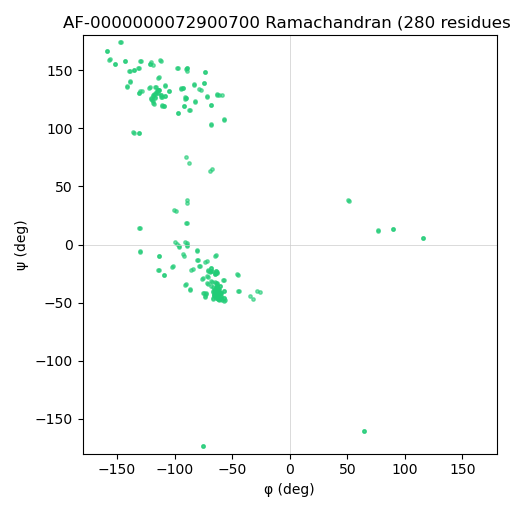N N . SER B 1 78 ? 0.338 -7.902 -2.184 1 91.81 78 SER B N 1
ATOM 1820 C CA . SER B 1 78 ? -0.979 -7.949 -1.557 1 91.81 78 SER B CA 1
ATOM 1821 C C . SER B 1 78 ? -1.582 -9.344 -1.635 1 91.81 78 SER B C 1
ATOM 1823 O O . SER B 1 78 ? -2.48 -9.688 -0.86 1 91.81 78 SER B O 1
ATOM 1825 N N . GLU B 1 79 ? -1.221 -10.156 -2.59 1 89.75 79 GLU B N 1
ATOM 1826 C CA . GLU B 1 79 ? -1.695 -11.531 -2.742 1 89.75 79 GLU B CA 1
ATOM 1827 C C . GLU B 1 79 ? -0.542 -12.523 -2.654 1 89.75 79 GLU B C 1
ATOM 1829 O O . GLU B 1 79 ? 0.471 -12.375 -3.34 1 89.75 79 GLU B O 1
ATOM 1834 N N . LEU B 1 80 ? -0.63 -13.359 -1.796 1 87.62 80 LEU B N 1
ATOM 1835 C CA . LEU B 1 80 ? 0.231 -14.531 -1.673 1 87.62 80 LEU B CA 1
ATOM 1836 C C . LEU B 1 80 ? -0.598 -15.797 -1.482 1 87.62 80 LEU B C 1
ATOM 1838 O O . LEU B 1 80 ? -0.973 -16.141 -0.358 1 87.62 80 LEU B O 1
ATOM 1842 N N . LEU B 1 81 ? -0.815 -16.453 -2.594 1 85.62 81 LEU B N 1
ATOM 1843 C CA . LEU B 1 81 ? -1.761 -17.562 -2.615 1 85.62 81 LEU B CA 1
ATOM 1844 C C . LEU B 1 81 ? -1.037 -18.891 -2.834 1 85.62 81 LEU B C 1
ATOM 1846 O O . LEU B 1 81 ? -0.243 -19.016 -3.77 1 85.62 81 LEU B O 1
ATOM 1850 N N . TYR B 1 82 ? -1.328 -19.812 -1.973 1 82.94 82 TYR B N 1
ATOM 1851 C CA . TYR B 1 82 ? -0.692 -21.125 -2.043 1 82.94 82 TYR B CA 1
ATOM 1852 C C . TYR B 1 82 ? -1.679 -22.188 -2.52 1 82.94 82 TYR B C 1
ATOM 1854 O O . TYR B 1 82 ? -2.844 -22.172 -2.117 1 82.94 82 TYR B O 1
ATOM 1862 N N . GLY B 1 83 ? -1.079 -22.969 -3.41 1 78.75 83 GLY B N 1
ATOM 1863 C CA . GLY B 1 83 ? -1.844 -24.156 -3.748 1 78.75 83 GLY B CA 1
ATOM 1864 C C . GLY B 1 83 ? -1.81 -25.219 -2.664 1 78.75 83 GLY B C 1
ATOM 1865 O O . GLY B 1 83 ? -1.428 -24.938 -1.525 1 78.75 83 GLY B O 1
ATOM 1866 N N . ASN B 1 84 ? -2.342 -26.391 -2.865 1 70.19 84 ASN B N 1
ATOM 1867 C CA . ASN B 1 84 ? -2.482 -27.469 -1.901 1 70.19 84 ASN B CA 1
ATOM 1868 C C . ASN B 1 84 ? -1.18 -28.25 -1.743 1 70.19 84 ASN B C 1
ATOM 1870 O O . ASN B 1 84 ? -1.066 -29.109 -0.862 1 70.19 84 ASN B O 1
ATOM 1874 N N . GLU B 1 85 ? -0.177 -27.953 -2.504 1 66.12 85 GLU B N 1
ATOM 1875 C CA . GLU B 1 85 ? 1.038 -28.766 -2.494 1 66.12 85 GLU B CA 1
ATOM 1876 C C . GLU B 1 85 ? 2.031 -28.25 -1.452 1 66.12 85 GLU B C 1
ATOM 1878 O O . GLU B 1 85 ? 1.898 -27.141 -0.955 1 66.12 85 GLU B O 1
ATOM 1883 N N . GLU B 1 86 ? 2.875 -29.203 -0.9 1 60.56 86 GLU B N 1
ATOM 1884 C CA . GLU B 1 86 ? 3.961 -28.844 0.009 1 60.56 86 GLU B CA 1
ATOM 1885 C C . GLU B 1 86 ? 4.918 -27.859 -0.639 1 60.56 86 GLU B C 1
ATOM 1887 O O . GLU B 1 86 ? 5.43 -28.109 -1.733 1 60.56 86 GLU B O 1
ATOM 1892 N N . ILE B 1 87 ? 4.891 -26.703 -0.259 1 61.56 87 ILE B N 1
ATOM 1893 C CA . ILE B 1 87 ? 5.465 -25.516 -0.907 1 61.56 87 ILE B CA 1
ATOM 1894 C C . ILE B 1 87 ? 6.812 -25.188 -0.271 1 61.56 87 ILE B C 1
ATOM 1896 O O . ILE B 1 87 ? 7.59 -24.406 -0.825 1 61.56 87 ILE B O 1
ATOM 1900 N N . ASP B 1 88 ? 7.266 -25.938 0.688 1 63.12 88 ASP B N 1
ATOM 1901 C CA . ASP B 1 88 ? 8.305 -25.422 1.573 1 63.12 88 ASP B CA 1
ATOM 1902 C C . ASP B 1 88 ? 9.625 -25.25 0.828 1 63.12 88 ASP B C 1
ATOM 1904 O O . ASP B 1 88 ? 10.375 -24.297 1.089 1 63.12 88 ASP B O 1
ATOM 1908 N N . LEU B 1 89 ? 9.789 -25.984 -0.291 1 63.06 89 LEU B N 1
ATOM 1909 C CA . LEU B 1 89 ? 11.188 -26.031 -0.703 1 63.06 89 LEU B CA 1
ATOM 1910 C C . LEU B 1 89 ? 11.492 -24.906 -1.686 1 63.06 89 LEU B C 1
ATOM 1912 O O . LEU B 1 89 ? 12.641 -24.469 -1.797 1 63.06 89 LEU B O 1
ATOM 1916 N N . TYR B 1 90 ? 10.492 -24.203 -2.184 1 80 90 TYR B N 1
ATOM 1917 C CA . TYR B 1 90 ? 10.898 -23.297 -3.26 1 80 90 TYR B CA 1
ATOM 1918 C C . TYR B 1 90 ? 10.383 -21.891 -3.023 1 80 90 TYR B C 1
ATOM 1920 O O . TYR B 1 90 ? 10.57 -21 -3.861 1 80 90 TYR B O 1
ATOM 1928 N N . ILE B 1 91 ? 9.969 -21.641 -1.903 1 82.38 91 ILE B N 1
ATOM 1929 C CA . ILE B 1 91 ? 9.398 -20.344 -1.604 1 82.38 91 ILE B CA 1
ATOM 1930 C C . ILE B 1 91 ? 10.516 -19.297 -1.473 1 82.38 91 ILE B C 1
ATOM 1932 O O . ILE B 1 91 ? 10.352 -18.141 -1.87 1 82.38 91 ILE B O 1
ATOM 1936 N N . ASP B 1 92 ? 11.672 -19.781 -1.052 1 84.06 92 ASP B N 1
ATOM 1937 C CA . ASP B 1 92 ? 12.82 -18.891 -0.939 1 84.06 92 ASP B CA 1
ATOM 1938 C C . ASP B 1 92 ? 13.258 -18.375 -2.311 1 84.06 92 ASP B C 1
ATOM 1940 O O . ASP B 1 92 ? 13.578 -17.203 -2.471 1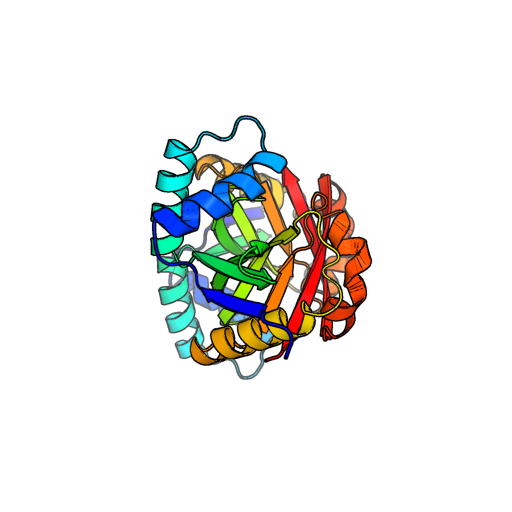 84.06 92 ASP B O 1
ATOM 1944 N N . ALA B 1 93 ? 13.266 -19.281 -3.207 1 88.12 93 ALA B N 1
ATOM 1945 C CA . ALA B 1 93 ? 13.648 -18.906 -4.566 1 88.12 93 ALA B CA 1
ATOM 1946 C C . ALA B 1 93 ? 12.672 -17.891 -5.152 1 88.12 93 ALA B C 1
ATOM 1948 O O . ALA B 1 93 ? 13.078 -16.984 -5.879 1 88.12 93 ALA B O 1
ATOM 1949 N N . LEU B 1 94 ? 11.469 -18.031 -4.898 1 91.31 94 LEU B N 1
ATOM 1950 C CA . LEU B 1 94 ? 10.445 -17.094 -5.355 1 91.31 94 LEU B CA 1
ATOM 1951 C C . LEU B 1 94 ? 10.719 -15.688 -4.812 1 91.31 94 LEU B C 1
ATOM 1953 O O . LEU B 1 94 ? 10.711 -14.719 -5.566 1 91.31 94 LEU B O 1
ATOM 1957 N N . PHE B 1 95 ? 11.039 -15.602 -3.561 1 90.31 95 PHE B N 1
ATOM 1958 C CA . PHE B 1 95 ? 11.242 -14.297 -2.951 1 90.31 95 PHE B CA 1
ATOM 1959 C C . PHE B 1 95 ? 12.531 -13.656 -3.453 1 90.31 95 PHE B C 1
ATOM 1961 O O . PHE B 1 95 ? 12.602 -12.438 -3.607 1 90.31 95 PHE B O 1
ATOM 1968 N N . VAL B 1 96 ? 13.531 -14.484 -3.721 1 91.12 96 VAL B N 1
ATOM 1969 C CA . VAL B 1 96 ? 14.75 -13.961 -4.324 1 91.12 96 VAL B CA 1
ATOM 1970 C C . VAL B 1 96 ? 14.438 -13.398 -5.711 1 91.12 96 VAL B C 1
ATOM 1972 O O . VAL B 1 96 ? 14.93 -12.328 -6.078 1 91.12 96 VAL B O 1
ATOM 1975 N N . TYR B 1 97 ? 13.68 -14.102 -6.469 1 94.88 97 TYR B N 1
ATOM 1976 C CA . TYR B 1 97 ? 13.25 -13.633 -7.781 1 94.88 97 TYR B CA 1
ATOM 1977 C C . TYR B 1 97 ? 12.523 -12.297 -7.672 1 94.88 97 TYR B C 1
ATOM 1979 O O . TYR B 1 97 ? 12.82 -11.359 -8.414 1 94.88 97 TYR B O 1
ATOM 1987 N N . LEU B 1 98 ? 11.641 -12.195 -6.75 1 95.5 98 LEU B N 1
ATOM 1988 C CA . LEU B 1 98 ? 10.844 -10.984 -6.57 1 95.5 98 LEU B CA 1
ATOM 1989 C C . LEU B 1 98 ? 11.734 -9.82 -6.152 1 95.5 98 LEU B C 1
ATOM 1991 O O . LEU B 1 98 ? 11.531 -8.688 -6.598 1 95.5 98 LEU B O 1
ATOM 1995 N N . GLN B 1 99 ? 12.688 -10.078 -5.332 1 94.62 99 GLN B N 1
ATOM 1996 C CA . GLN B 1 99 ? 13.625 -9.039 -4.926 1 94.62 99 GLN B CA 1
ATOM 1997 C C . GLN B 1 99 ? 14.438 -8.531 -6.113 1 94.62 99 GLN B C 1
ATOM 1999 O O . GLN B 1 99 ? 14.602 -7.32 -6.289 1 94.62 99 GLN B O 1
ATOM 2004 N N . THR B 1 100 ? 14.906 -9.438 -6.867 1 96.81 100 THR B N 1
ATOM 2005 C CA . THR B 1 100 ? 15.68 -9.07 -8.047 1 96.81 100 THR B CA 1
ATOM 2006 C C . THR B 1 100 ? 14.82 -8.266 -9.023 1 96.81 100 THR B C 1
ATOM 2008 O O . THR B 1 100 ? 15.266 -7.242 -9.547 1 96.81 100 THR B O 1
ATOM 2011 N N . TRP B 1 101 ? 13.641 -8.734 -9.289 1 97.44 101 TRP B N 1
ATOM 2012 C CA . TRP B 1 101 ? 12.703 -8.039 -10.172 1 97.44 101 TRP B CA 1
ATOM 2013 C C . TRP B 1 101 ? 12.438 -6.625 -9.672 1 97.44 101 TRP B C 1
ATOM 2015 O O . TRP B 1 101 ? 12.484 -5.668 -10.445 1 97.44 101 TRP B O 1
ATOM 2025 N N . ALA B 1 102 ? 12.156 -6.508 -8.398 1 97.12 102 ALA B N 1
ATOM 2026 C CA . ALA B 1 102 ? 11.852 -5.211 -7.793 1 97.12 102 ALA B CA 1
ATOM 2027 C C . ALA B 1 102 ? 13.047 -4.262 -7.902 1 97.12 102 ALA B C 1
ATOM 2029 O O . ALA B 1 102 ? 12.875 -3.082 -8.219 1 97.12 102 ALA B O 1
ATOM 2030 N N . LYS B 1 103 ? 14.219 -4.77 -7.672 1 97.25 103 LYS B N 1
ATOM 2031 C CA . LYS B 1 103 ? 15.43 -3.967 -7.805 1 97.25 103 LYS B CA 1
ATOM 2032 C C . LYS B 1 103 ? 15.586 -3.434 -9.227 1 97.25 103 LYS B C 1
ATOM 2034 O O . LYS B 1 103 ? 15.945 -2.271 -9.422 1 97.25 103 LYS B O 1
ATOM 2039 N N . GLN B 1 104 ? 15.312 -4.238 -10.109 1 97.75 104 GLN B N 1
ATOM 2040 C CA . GLN B 1 104 ? 15.43 -3.852 -11.516 1 97.75 104 GLN B CA 1
ATOM 2041 C C . GLN B 1 104 ? 14.438 -2.748 -11.867 1 97.75 104 GLN B C 1
ATOM 2043 O O . GLN B 1 104 ? 14.672 -1.96 -12.781 1 97.75 104 GLN B O 1
ATOM 2048 N N . LYS B 1 105 ? 13.344 -2.656 -11.133 1 96.81 105 LYS B N 1
ATOM 2049 C CA . LYS B 1 105 ? 12.344 -1.617 -11.352 1 96.81 105 LYS B CA 1
ATOM 2050 C C . LYS B 1 105 ? 12.656 -0.368 -10.539 1 96.81 105 LYS B C 1
ATOM 2052 O O . LYS B 1 105 ? 11.883 0.589 -10.531 1 96.81 105 LYS B O 1
ATOM 2057 N N . GLY B 1 106 ? 13.742 -0.408 -9.773 1 96.25 106 GLY B N 1
ATOM 2058 C CA . GLY B 1 106 ? 14.172 0.754 -9.016 1 96.25 106 GLY B CA 1
ATOM 2059 C C . GLY B 1 106 ? 13.562 0.816 -7.629 1 96.25 106 GLY B C 1
ATOM 2060 O O . GLY B 1 106 ? 13.586 1.863 -6.977 1 96.25 106 GLY B O 1
ATOM 2061 N N . CYS B 1 107 ? 12.969 -0.277 -7.191 1 96.81 107 CYS B N 1
ATOM 2062 C CA . CYS B 1 107 ? 12.398 -0.325 -5.848 1 96.81 107 CYS B CA 1
ATOM 2063 C C . CYS B 1 107 ? 13.5 -0.406 -4.793 1 96.81 107 CYS B C 1
ATOM 2065 O O . CYS B 1 107 ? 14.523 -1.057 -5.008 1 96.81 107 CYS B O 1
ATOM 2067 N N . LYS B 1 108 ? 13.164 0.224 -3.596 1 94.62 108 LYS B N 1
ATOM 2068 C CA . LYS B 1 108 ? 14.102 0.192 -2.477 1 94.62 108 LYS B CA 1
ATOM 2069 C C . LYS B 1 108 ? 13.688 -0.846 -1.439 1 94.62 108 LYS B C 1
ATOM 2071 O O . LYS B 1 108 ? 14.492 -1.261 -0.607 1 94.62 108 LYS B O 1
ATOM 2076 N N . LYS B 1 109 ? 12.445 -1.225 -1.506 1 94.94 109 LYS B N 1
ATOM 2077 C CA . LYS B 1 109 ? 11.898 -2.17 -0.531 1 94.94 109 LYS B CA 1
ATOM 2078 C C . LYS B 1 109 ? 10.906 -3.123 -1.185 1 94.94 109 LYS B C 1
ATOM 2080 O O . LYS B 1 109 ? 10.359 -2.826 -2.248 1 94.94 109 LYS B O 1
ATOM 2085 N N . ILE B 1 110 ? 10.719 -4.258 -0.514 1 94.31 110 ILE B N 1
ATOM 2086 C CA . ILE B 1 110 ? 9.539 -5.102 -0.71 1 94.31 110 ILE B CA 1
ATOM 2087 C C . ILE B 1 110 ? 8.719 -5.145 0.574 1 94.31 110 ILE B C 1
ATOM 2089 O O . ILE B 1 110 ? 9.266 -5.297 1.668 1 94.31 110 ILE B O 1
ATOM 2093 N N . ILE B 1 111 ? 7.461 -4.91 0.42 1 92.06 111 ILE B N 1
ATOM 2094 C CA . ILE B 1 111 ? 6.531 -4.949 1.543 1 92.06 111 ILE B CA 1
ATOM 2095 C C . ILE B 1 111 ? 5.469 -6.02 1.295 1 92.06 111 ILE B C 1
ATOM 2097 O O . ILE B 1 111 ? 4.797 -6.008 0.261 1 92.06 111 ILE B O 1
ATOM 2101 N N . VAL B 1 112 ? 5.355 -6.922 2.211 1 90.5 112 VAL B N 1
ATOM 2102 C CA . VAL B 1 112 ? 4.398 -8.023 2.088 1 90.5 112 VAL B CA 1
ATOM 2103 C C . VAL B 1 112 ? 3.283 -7.852 3.113 1 90.5 112 VAL B C 1
ATOM 2105 O O . VAL B 1 112 ? 3.541 -7.793 4.32 1 90.5 112 VAL B O 1
ATOM 2108 N N . SER B 1 113 ? 2.088 -7.727 2.627 1 87.44 113 SER B N 1
ATOM 2109 C CA . SER B 1 113 ? 0.935 -7.672 3.518 1 87.44 113 SER B CA 1
ATOM 2110 C C . SER B 1 113 ? 0.365 -9.062 3.775 1 87.44 113 SER B C 1
ATOM 2112 O O . SER B 1 113 ? 0.175 -9.844 2.842 1 87.44 113 SER B O 1
ATOM 2114 N N . THR B 1 114 ? 0.242 -9.445 5.059 1 72.56 114 THR B N 1
ATOM 2115 C CA . THR B 1 114 ? -0.296 -10.758 5.391 1 72.56 114 THR B CA 1
ATOM 2116 C C . THR B 1 114 ? -1.817 -10.711 5.5 1 72.56 114 THR B C 1
ATOM 2118 O O . THR B 1 114 ? -2.367 -9.828 6.16 1 72.56 114 THR B O 1
ATOM 2121 N N . ASN B 1 115 ? -2.521 -10.562 4.535 1 60.56 115 ASN B N 1
ATOM 2122 C CA . ASN B 1 115 ? -3.969 -10.633 4.707 1 60.56 115 ASN B CA 1
ATOM 2123 C C . ASN B 1 115 ? -4.402 -11.977 5.281 1 60.56 115 ASN B C 1
ATOM 2125 O O . ASN B 1 115 ? -3.74 -12.992 5.062 1 60.56 115 ASN B O 1
ATOM 2129 N N . VAL B 1 116 ? -5.246 -11.953 6.43 1 49.62 116 VAL B N 1
ATOM 2130 C CA . VAL B 1 116 ? -5.816 -13.047 7.203 1 49.62 116 VAL B CA 1
ATOM 2131 C C . VAL B 1 116 ? -6.086 -14.242 6.289 1 49.62 116 VAL B C 1
ATOM 2133 O O . VAL B 1 116 ? -5.902 -15.391 6.691 1 49.62 116 VAL B O 1
ATOM 2136 N N . GLU B 1 117 ? -6.652 -13.906 5.273 1 48.41 117 GLU B N 1
ATOM 2137 C CA . GLU B 1 117 ? -7.117 -15.102 4.578 1 48.41 117 GLU B CA 1
ATOM 2138 C C . GLU B 1 117 ? -5.945 -15.977 4.137 1 48.41 117 GLU B C 1
ATOM 2140 O O . GLU B 1 117 ? -6.137 -17.109 3.709 1 48.41 117 GLU B O 1
ATOM 2145 N N . ASN B 1 118 ? -4.781 -15.328 4.32 1 49.72 118 ASN B N 1
ATOM 2146 C CA . ASN B 1 118 ? -3.652 -16.203 4.016 1 49.72 118 ASN B CA 1
ATOM 2147 C C . ASN B 1 118 ? -3.203 -16.984 5.246 1 49.72 118 ASN B C 1
ATOM 2149 O O . ASN B 1 118 ? -2.174 -16.672 5.848 1 49.72 118 ASN B O 1
ATOM 2153 N N . GLU B 1 119 ? -4.133 -17.312 5.961 1 47.03 119 GLU B N 1
ATOM 2154 C CA . GLU B 1 119 ? -3.879 -18.219 7.078 1 47.03 119 GLU B CA 1
ATOM 2155 C C . GLU B 1 119 ? -2.66 -19.094 6.809 1 47.03 119 GLU B C 1
ATOM 2157 O O . GLU B 1 119 ? -1.937 -19.453 7.738 1 47.03 119 GLU B O 1
ATOM 2162 N N . ARG B 1 120 ? -2.594 -19.5 5.688 1 47.72 120 ARG B N 1
ATOM 2163 C CA . ARG B 1 120 ? -1.515 -20.453 5.488 1 47.72 120 ARG B CA 1
ATOM 2164 C C . ARG B 1 120 ? -0.155 -19.766 5.516 1 47.72 120 ARG B C 1
ATOM 2166 O O . ARG B 1 120 ? 0.884 -20.422 5.531 1 47.72 120 ARG B O 1
ATOM 2173 N N . PHE B 1 121 ? -0.222 -18.438 5.418 1 51.53 121 PHE B N 1
ATOM 2174 C CA . PHE B 1 121 ? 1.079 -17.781 5.547 1 51.53 121 PHE B CA 1
ATOM 2175 C C . PH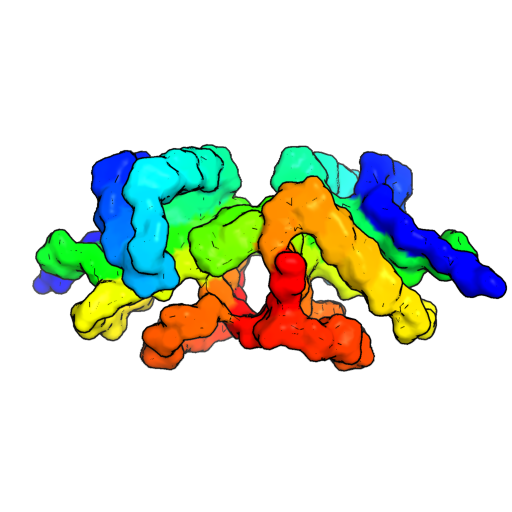E B 1 121 ? 1.727 -18.141 6.879 1 51.53 121 PHE B C 1
ATOM 2177 O O . PHE B 1 121 ? 2.947 -18.047 7.027 1 51.53 121 PHE B O 1
ATOM 2184 N N . GLN B 1 122 ? 0.855 -18.359 7.77 1 48.12 122 GLN B N 1
ATOM 2185 C CA . GLN B 1 122 ? 1.371 -18.641 9.102 1 48.12 122 GLN B CA 1
ATOM 2186 C C . GLN B 1 122 ? 2.553 -19.609 9.047 1 48.12 122 GLN B C 1
ATOM 2188 O O . GLN B 1 122 ? 3.51 -19.469 9.812 1 48.12 122 GLN B O 1
ATOM 2193 N N . HIS B 1 123 ? 2.406 -20.516 8.219 1 45.94 123 HIS B N 1
ATOM 2194 C CA . HIS B 1 123 ? 3.445 -21.531 8.312 1 45.94 123 HIS B CA 1
ATOM 2195 C C . HIS B 1 123 ? 4.676 -21.141 7.504 1 45.94 123 HIS B C 1
ATOM 2197 O O . HIS B 1 123 ? 5.738 -21.766 7.648 1 45.94 123 HIS B O 1
ATOM 2203 N N . HIS B 1 124 ? 4.516 -20.328 6.602 1 49.19 124 HIS B N 1
ATOM 2204 C CA . HIS B 1 124 ? 5.688 -20.047 5.781 1 49.19 124 HIS B CA 1
ATOM 2205 C C . HIS B 1 124 ? 6.375 -18.75 6.23 1 49.19 124 HIS B C 1
ATOM 2207 O O . HIS B 1 124 ? 7.09 -18.125 5.449 1 49.19 124 HIS B O 1
ATOM 2213 N N . ASP B 1 125 ? 6.203 -18.516 7.453 1 52.12 125 ASP B N 1
ATOM 2214 C CA . ASP B 1 125 ? 6.746 -17.5 8.359 1 52.12 125 ASP B CA 1
ATOM 2215 C C . ASP B 1 125 ? 8.258 -17.359 8.18 1 52.12 125 ASP B C 1
ATOM 2217 O O . ASP B 1 125 ? 8.805 -16.266 8.305 1 52.12 125 ASP B O 1
ATOM 2221 N N . SER B 1 126 ? 8.695 -18.531 7.699 1 50.47 126 SER B N 1
ATOM 2222 C CA . SER B 1 126 ? 10.148 -18.5 7.734 1 50.47 126 SER B CA 1
ATOM 2223 C C . SER B 1 126 ? 10.711 -17.594 6.641 1 50.47 126 SER B C 1
ATOM 2225 O O . SER B 1 126 ? 11.719 -16.922 6.844 1 50.47 126 SER B O 1
ATOM 2227 N N . ALA B 1 127 ? 10.203 -17.719 5.492 1 54.22 127 ALA B N 1
ATOM 2228 C CA . ALA B 1 127 ? 10.766 -16.922 4.402 1 54.22 127 ALA B CA 1
ATOM 2229 C C . ALA B 1 127 ? 10.586 -15.422 4.664 1 54.22 127 ALA B C 1
ATOM 2231 O O . ALA B 1 127 ? 11.445 -14.617 4.301 1 54.22 127 ALA B O 1
ATOM 2232 N N . LEU B 1 128 ? 9.484 -15.141 5.32 1 60.25 128 LEU B N 1
ATOM 2233 C CA . LEU B 1 128 ? 9.195 -13.766 5.699 1 60.25 128 LEU B CA 1
ATOM 2234 C C . LEU B 1 128 ? 9.977 -13.367 6.945 1 60.25 128 LEU B C 1
ATOM 2236 O O . LEU B 1 128 ? 10.211 -12.18 7.18 1 60.25 128 LEU B O 1
ATOM 2240 N N . LEU B 1 129 ? 10.469 -14.453 7.496 1 56.03 129 LEU B N 1
ATOM 2241 C CA . LEU B 1 129 ? 11.203 -14.242 8.742 1 56.03 129 LEU B CA 1
ATOM 2242 C C . LEU B 1 129 ? 12.5 -13.484 8.484 1 56.03 129 LEU B C 1
ATOM 2244 O O . LEU B 1 129 ? 13.055 -12.859 9.391 1 56.03 129 LEU B O 1
ATOM 2248 N N . ASN B 1 130 ? 12.891 -13.539 7.309 1 63.28 130 ASN B N 1
ATOM 2249 C CA . ASN B 1 130 ? 14.141 -12.82 7.102 1 63.28 130 ASN B CA 1
ATOM 2250 C C . ASN B 1 130 ? 13.898 -11.367 6.723 1 63.28 130 ASN B C 1
ATOM 2252 O O . ASN B 1 130 ? 14.812 -10.672 6.27 1 63.28 130 ASN B O 1
ATOM 2256 N N . TYR B 1 131 ? 12.703 -11.07 7.059 1 70.88 131 TYR B N 1
ATOM 2257 C CA . TYR B 1 131 ? 12.422 -9.68 6.742 1 70.88 131 TYR B CA 1
ATOM 2258 C C . TYR B 1 131 ? 12.797 -8.766 7.906 1 70.88 131 TYR B C 1
ATOM 2260 O O . TYR B 1 131 ? 12.867 -9.219 9.055 1 70.88 131 TYR B O 1
ATOM 2268 N N . ASP B 1 132 ? 13.133 -7.539 7.508 1 69.25 132 ASP B N 1
ATOM 2269 C CA . ASP B 1 132 ? 13.82 -6.586 8.375 1 69.25 132 ASP B CA 1
ATOM 2270 C C . ASP B 1 132 ? 12.867 -6.008 9.422 1 69.25 132 ASP B C 1
ATOM 2272 O O . ASP B 1 132 ? 13.281 -5.73 10.547 1 69.25 132 ASP B O 1
ATOM 2276 N N . GLU B 1 133 ? 11.727 -5.727 8.992 1 70.19 133 GLU B N 1
ATOM 2277 C CA . GLU B 1 133 ? 10.789 -5.012 9.859 1 70.19 133 GLU B CA 1
ATOM 2278 C C . GLU B 1 133 ? 9.367 -5.535 9.688 1 70.19 133 GLU B C 1
ATOM 2280 O O . GLU B 1 133 ? 9 -5.996 8.609 1 70.19 133 GLU B O 1
ATOM 2285 N N . SER B 1 134 ? 8.742 -5.684 10.852 1 73.12 134 SER B N 1
ATOM 2286 C CA . SER B 1 134 ? 7.301 -5.906 10.828 1 73.12 134 SER B CA 1
ATOM 2287 C C . SER B 1 134 ? 6.543 -4.68 11.336 1 73.12 134 SER B C 1
ATOM 2289 O O . SER B 1 134 ? 6.98 -4.023 12.281 1 73.12 134 SER B O 1
ATOM 2291 N N . ARG B 1 135 ? 5.559 -4.246 10.469 1 78.5 135 ARG B N 1
ATOM 2292 C CA . ARG B 1 135 ? 4.73 -3.123 10.891 1 78.5 135 ARG B CA 1
ATOM 2293 C C . ARG B 1 135 ? 3.262 -3.525 10.977 1 78.5 135 ARG B C 1
ATOM 2295 O O . ARG B 1 135 ? 2.852 -4.52 10.375 1 78.5 135 ARG B O 1
ATOM 2302 N N . HIS B 1 136 ? 2.662 -2.74 11.828 1 80.06 136 HIS B N 1
ATOM 2303 C CA . HIS B 1 136 ? 1.221 -2.941 11.922 1 80.06 136 HIS B CA 1
ATOM 2304 C C . HIS B 1 136 ? 0.472 -2.012 10.969 1 80.06 136 HIS B C 1
ATOM 2306 O O . HIS B 1 136 ? 0.839 -0.844 10.82 1 80.06 136 HIS B O 1
ATOM 2312 N N . THR B 1 137 ? -0.436 -2.602 10.328 1 85.62 137 THR B N 1
ATOM 2313 C CA . THR B 1 137 ? -1.365 -1.819 9.523 1 85.62 137 THR B CA 1
ATOM 2314 C C . THR B 1 137 ? -2.791 -1.969 10.039 1 85.62 137 THR B C 1
ATOM 2316 O O . THR B 1 137 ? -3.199 -3.059 10.445 1 85.62 137 THR B O 1
ATOM 2319 N N . PHE B 1 138 ? -3.537 -0.839 10.141 1 87.19 138 PHE B N 1
ATOM 2320 C CA . PHE B 1 138 ? -4.91 -0.809 10.633 1 87.19 138 PHE B CA 1
ATOM 2321 C C . PHE B 1 138 ? -5.891 -0.626 9.477 1 87.19 138 PHE B C 1
ATOM 2323 O O . PHE B 1 138 ? -5.727 0.275 8.656 1 87.19 138 PHE B O 1
ATOM 2330 N N . VAL B 1 139 ? -6.922 -1.521 9.531 1 89.31 139 VAL B N 1
ATOM 2331 C CA . VAL B 1 139 ? -7.867 -1.525 8.422 1 89.31 139 VAL B CA 1
ATOM 2332 C C . VAL B 1 139 ? -9.258 -1.147 8.922 1 89.31 139 VAL B C 1
ATOM 2334 O O . VAL B 1 139 ? -9.727 -1.678 9.938 1 89.31 139 VAL B O 1
ATOM 2337 N N . LYS B 1 140 ? -9.891 -0.237 8.312 1 90.56 140 LYS B N 1
ATOM 2338 C CA . LYS B 1 140 ? -11.273 0.138 8.586 1 90.56 140 LYS B CA 1
ATOM 2339 C C . LYS B 1 140 ? -12.148 -0.041 7.348 1 90.56 140 LYS B C 1
ATOM 2341 O O . LYS B 1 140 ? -11.844 0.505 6.285 1 90.56 140 LYS B O 1
ATOM 2346 N N . GLN B 1 141 ? -13.234 -0.814 7.5 1 92.38 141 GLN B N 1
ATOM 2347 C CA . GLN B 1 141 ? -14.227 -0.926 6.438 1 92.38 141 GLN B CA 1
ATOM 2348 C C . GLN B 1 141 ? -15.078 0.339 6.34 1 92.38 141 GLN B C 1
ATOM 2350 O O . GLN B 1 141 ? -15.469 0.909 7.359 1 92.38 141 GLN B O 1
ATOM 2355 N N . LEU B 1 142 ? -15.328 0.72 5.152 1 93.19 142 LEU B N 1
ATOM 2356 C CA . LEU B 1 142 ? -16.109 1.942 4.961 1 93.19 142 LEU B CA 1
ATOM 2357 C C . LEU B 1 142 ? -17.547 1.619 4.59 1 93.19 142 LEU B C 1
ATOM 2359 O O . LEU B 1 142 ? -17.812 0.631 3.898 1 93.19 142 LEU B O 1
#

Secondary structure (DSSP, 8-state):
---EEEEEE-SHHHHHHHHHHHTTT-TT--HHHHHHHHHHHHHTTEEEEEEEETTEEEEEEEEEEEEETTTEEEEEEEEEEE-SS--TTTHHHHHHHHHHHHHHTT-SEEEEE--TT-GGGGGGHHHHHT-SEEEEEEEEE-/---EEEEEE-SHHHHHHHHHHHTTT-TT--HHHHHHHHHHHHHTTEEEEEEEETTEEEEEEEEEEEEETTTEEEEEEEEEEE-SS--TTTHHHHHHHHHHHHHHTT-SEEEEE--TT-GGGGGGHHHHHT-SEEEEEEEEE-

pLDDT: mean 84.35, std 14.59, range [45.94, 97.75]

Nearest PDB structures (foldseek):
  6yug-assembly1_B  TM=6.976E-01  e=4.441E-08  Cryptosporidium parvum Iowa II
  2q4v-assembly1_A  TM=6.807E-01  e=1.159E-06  Homo sapiens
  7mx2-assembly1_A  TM=6.684E-01  e=6.423E-05  Homo sapiens
  6z00-assembly2_B  TM=6.270E-01  e=1.015E-03  Arabidopsis thaliana
  2vi7-assembly2_C  TM=6.723E-01  e=4.035E-03  Pseudomonas aeruginosa

Foldseek 3Di:
DFDKDKDWDDDLVSVLLVVVQCCVVPVPDDSVVSSVVVVVVVVVFKTKMFMDTPNHTFWIWIWGWDADPPQGTETEIEDITGHPDDPQPCVLVNVVVVVVVGVVVVGPYYHYDDDVVCVVVVVNCPSCVPPDDDDDDDDDDD/DFDKDKDWDDDLVSVLLVVVQVCVVPVPDDSVVSSVVVVVVVVVFKIKMFMDTPNHTFWIWIWGWDADPVQGTETEIEDITGHPDDPQPCVLVNVVVVVVVGVVVVGPYYHYDDDVVCVVVVVNCVSCVPPDDDDDDDDDDD